Protein AF-A0A2X0PA57-F1 (afdb_monomer)

Foldseek 3Di:
DDPVVVVVVVLLVVLLVVVVVPDPNVPDDPLSSLLSQLLVLQVVLLVLLPPQPDQDDLVSLLSSQLRSCLSNLVSCLVCLVVCCQQVPPPHPVVSVVSSLVSNLVSVVVSCCSNPVCVQVVCVVVDPDHPSVVSSVVSNVLVVLSSVVSVCCVPDPSSRSSSVRSCVVSDDPCVVVVNDD

Organism: Lactobacillus helveticus (NCBI:txid1587)

pLDDT: mean 89.94, std 5.74, range [60.53, 97.31]

Nearest PDB structures (foldseek):
  7ew4-assembly1_R  TM=2.331E-01  e=1.701E+00  Homo sapiens
  8irj-assembly1_A  TM=2.252E-01  e=1.551E+00  Homo sapiens
  8qqz-assembly1_A  TM=2.592E-01  e=4.920E+00  Erythrobacter
  7eo4-assembly1_A  TM=2.400E-01  e=5.651E+00  Homo sapiens
  7ew3-assembly1_R  TM=2.274E-01  e=8.967E+00  Homo sapiens

Solvent-accessible surface area (backbone atoms only — not comparable to full-atom values): 10078 Å² total; per-residue (Å²): 132,58,71,68,58,54,50,49,52,53,50,52,53,54,25,48,56,56,46,50,76,78,44,60,73,94,73,67,47,74,67,54,36,52,51,43,49,48,48,51,19,52,60,60,18,51,63,52,53,62,89,54,87,61,86,73,51,73,69,53,47,49,57,32,41,42,39,51,46,52,42,39,51,52,49,48,62,77,38,40,75,60,46,55,51,40,68,36,99,89,31,42,66,70,57,47,51,49,51,38,51,50,47,39,58,50,49,53,56,47,45,43,46,64,36,76,59,49,58,61,51,36,52,71,78,36,100,54,57,46,71,57,55,48,48,56,49,37,49,51,52,52,51,51,52,63,56,52,58,74,43,54,91,81,41,52,78,65,55,52,28,48,52,49,20,44,62,76,73,42,54,76,49,43,73,71,67,75,43,135

Sequence (180 aa):
MDIRTQTTKSNLKKALLQCMKKQAFSEIKVKDIILAEFNKALLADRSAVNGIDHVLSQDELITVAENISRNSISFFLKNKTKLEILTSDNGDIRFFNKMVEYANKEFAVRMEKMNPNYKAILAQEQSLLPEMVLGIFDINIINVVLQLIKYNDELSPADMRRYIAGYLTRTPLQFLGLMQ

Radius of gyration: 17.53 Å; Cα contacts (8 Å, |Δi|>4): 144; chains: 1; bounding box: 52×35×45 Å

Mean predicted aligned error: 5.53 Å

Structure (mmCIF, N/CA/C/O backbone):
data_AF-A0A2X0PA57-F1
#
_entry.id   AF-A0A2X0PA57-F1
#
loop_
_atom_site.group_PDB
_atom_site.id
_atom_site.type_symbol
_atom_site.label_atom_id
_atom_site.label_alt_id
_atom_site.label_comp_id
_atom_site.label_asym_id
_atom_site.label_entity_id
_atom_site.label_seq_id
_atom_site.pdbx_PDB_ins_code
_atom_site.Cartn_x
_atom_site.Cartn_y
_atom_site.Cartn_z
_atom_site.occupancy
_atom_site.B_iso_or_equiv
_atom_site.auth_seq_id
_atom_site.auth_comp_id
_atom_site.auth_asym_id
_atom_site.auth_atom_id
_atom_site.pdbx_PDB_model_num
ATOM 1 N N . MET A 1 1 ? -28.458 15.170 9.459 1.00 60.53 1 MET A N 1
ATOM 2 C CA . MET A 1 1 ? -27.295 14.278 9.686 1.00 60.53 1 MET A CA 1
ATOM 3 C C . MET A 1 1 ? -26.286 14.529 8.580 1.00 60.53 1 MET A C 1
ATOM 5 O O . MET A 1 1 ? -26.661 14.383 7.423 1.00 60.53 1 MET A O 1
ATOM 9 N N . ASP A 1 2 ? -25.068 14.941 8.929 1.00 87.50 2 ASP A N 1
ATOM 10 C CA . ASP A 1 2 ? -24.025 15.352 7.977 1.00 87.50 2 ASP A CA 1
ATOM 11 C C . ASP A 1 2 ? -23.644 14.246 6.963 1.00 87.50 2 ASP A C 1
ATOM 13 O O . ASP A 1 2 ? -23.700 13.048 7.271 1.00 87.50 2 ASP A O 1
ATOM 17 N N . ILE A 1 3 ? -23.252 14.648 5.749 1.00 80.31 3 ILE A N 1
ATOM 18 C CA . ILE A 1 3 ? -22.869 13.760 4.639 1.00 80.31 3 ILE A CA 1
ATOM 19 C C . ILE A 1 3 ? -21.670 12.889 5.035 1.00 80.31 3 ILE A C 1
ATOM 21 O O . ILE A 1 3 ? -21.636 11.699 4.693 1.00 80.31 3 ILE A O 1
ATOM 25 N N . ARG A 1 4 ? -20.709 13.418 5.812 1.00 74.44 4 ARG A N 1
ATOM 26 C CA . ARG A 1 4 ? -19.572 12.614 6.299 1.00 74.44 4 ARG A CA 1
ATOM 27 C C . ARG A 1 4 ? -20.039 11.516 7.248 1.00 74.44 4 ARG A C 1
ATOM 29 O O . ARG A 1 4 ? -19.578 10.377 7.135 1.00 74.44 4 ARG A O 1
ATOM 36 N N . THR A 1 5 ? -20.999 11.812 8.122 1.00 79.44 5 THR A N 1
ATOM 37 C CA . THR A 1 5 ? -21.597 10.827 9.037 1.00 79.44 5 THR A CA 1
ATOM 38 C C . THR A 1 5 ? -22.336 9.729 8.273 1.00 79.44 5 THR A C 1
ATOM 40 O O . THR A 1 5 ? -22.145 8.543 8.552 1.00 79.44 5 THR A O 1
ATOM 43 N N . GLN A 1 6 ? -23.126 10.092 7.258 1.00 78.62 6 GLN A N 1
ATOM 44 C CA . GLN A 1 6 ? -23.827 9.128 6.399 1.00 78.62 6 GLN A CA 1
ATOM 45 C C . GLN A 1 6 ? -22.852 8.213 5.646 1.00 78.62 6 GLN A C 1
ATOM 47 O O . GLN A 1 6 ? -23.002 6.987 5.652 1.00 78.62 6 GLN A O 1
ATOM 52 N N . THR A 1 7 ? -21.811 8.801 5.058 1.00 79.50 7 THR A N 1
ATOM 53 C CA . THR A 1 7 ? -20.784 8.079 4.296 1.00 79.50 7 THR A CA 1
ATOM 54 C C . THR A 1 7 ? -20.003 7.122 5.193 1.00 79.50 7 THR A C 1
ATOM 56 O O . THR A 1 7 ? -19.804 5.957 4.843 1.00 79.50 7 THR A O 1
ATOM 59 N N . THR A 1 8 ? -19.623 7.571 6.390 1.00 80.19 8 THR A N 1
ATOM 60 C CA . THR A 1 8 ? -18.911 6.745 7.374 1.00 80.19 8 THR A CA 1
ATOM 61 C C . THR A 1 8 ? -19.762 5.560 7.819 1.00 80.19 8 THR A C 1
ATOM 63 O O . THR A 1 8 ? -19.290 4.424 7.783 1.00 80.19 8 THR A O 1
ATOM 66 N N . LYS A 1 9 ? -21.042 5.787 8.147 1.00 84.25 9 LYS A N 1
ATOM 67 C CA . LYS A 1 9 ? -21.977 4.719 8.536 1.00 84.25 9 LYS A CA 1
ATOM 68 C C . LYS A 1 9 ? -22.154 3.681 7.424 1.00 84.25 9 LYS A C 1
ATOM 70 O O . LYS A 1 9 ? -22.125 2.481 7.691 1.00 84.25 9 LYS A O 1
ATOM 75 N N . SER A 1 10 ? -22.298 4.132 6.178 1.00 86.38 10 SER A N 1
ATOM 76 C CA . SER A 1 10 ? -22.420 3.250 5.009 1.00 86.38 10 SER A CA 1
ATOM 77 C C . SER A 1 10 ? -21.164 2.398 4.798 1.00 86.38 10 SER A C 1
ATOM 79 O O . SER A 1 10 ? -21.259 1.186 4.595 1.00 86.38 10 SER A O 1
ATOM 81 N N . ASN A 1 11 ? -19.979 3.003 4.910 1.00 82.50 11 ASN A N 1
ATOM 82 C CA . ASN A 1 11 ? -18.707 2.299 4.753 1.00 82.50 11 ASN A CA 1
ATOM 83 C C . ASN A 1 11 ? -18.472 1.261 5.856 1.00 82.50 11 ASN A C 1
ATOM 85 O O . ASN A 1 11 ? -18.137 0.121 5.534 1.00 82.50 11 ASN A O 1
ATOM 89 N N . LEU A 1 12 ? -18.745 1.608 7.117 1.00 83.94 12 LEU A N 1
ATOM 90 C CA . LEU A 1 12 ? -18.653 0.672 8.241 1.00 83.94 12 LEU A CA 1
ATOM 91 C C . LEU A 1 12 ? -19.602 -0.517 8.066 1.00 83.94 12 LEU A C 1
ATOM 93 O O . LEU A 1 12 ? -19.190 -1.660 8.247 1.00 83.94 12 LEU A O 1
ATOM 97 N N . LYS A 1 13 ? -20.850 -0.271 7.641 1.00 87.88 13 LYS A N 1
ATOM 98 C CA . LYS A 1 13 ? -21.813 -1.345 7.354 1.00 87.88 13 LYS A CA 1
ATOM 99 C C . LYS A 1 13 ? -21.288 -2.291 6.270 1.00 87.88 13 LYS A C 1
ATOM 101 O O . LYS A 1 13 ? -21.366 -3.504 6.432 1.00 87.88 13 LYS A O 1
ATOM 106 N N . LYS A 1 14 ? -20.737 -1.754 5.175 1.00 88.25 14 LYS A N 1
ATOM 107 C CA . LYS A 1 14 ? -20.161 -2.566 4.088 1.00 88.25 14 LYS A CA 1
ATOM 108 C C . LYS A 1 14 ? -18.966 -3.397 4.562 1.00 88.25 14 LYS A C 1
ATOM 110 O O . LYS A 1 14 ? -18.889 -4.573 4.218 1.00 88.25 14 LYS A O 1
ATOM 115 N N . ALA A 1 15 ? -18.069 -2.810 5.353 1.00 85.00 15 ALA A N 1
ATOM 116 C CA . ALA A 1 15 ? -16.903 -3.509 5.884 1.00 85.00 15 ALA A CA 1
ATOM 117 C C . ALA A 1 15 ? -17.308 -4.636 6.8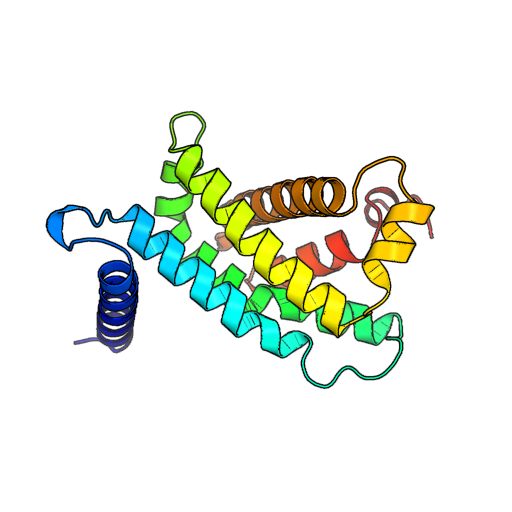50 1.00 85.00 15 ALA A C 1
ATOM 119 O O . ALA A 1 15 ? -16.843 -5.763 6.703 1.00 85.00 15 ALA A O 1
ATOM 120 N N . LEU A 1 16 ? -18.257 -4.375 7.754 1.00 86.44 16 LEU A N 1
ATOM 121 C CA . LEU A 1 16 ? -18.808 -5.390 8.654 1.00 86.44 16 LEU A CA 1
ATOM 122 C C . LEU A 1 16 ? -19.421 -6.569 7.883 1.00 86.44 16 LEU A C 1
ATOM 124 O O . LEU A 1 16 ? -19.112 -7.721 8.175 1.00 86.44 16 LEU A O 1
ATOM 128 N N . LEU A 1 17 ? -20.235 -6.289 6.859 1.00 88.38 17 LEU A N 1
ATOM 129 C CA . LEU A 1 17 ? -20.814 -7.329 6.002 1.00 88.38 17 LEU A CA 1
ATOM 130 C C . LEU A 1 17 ? -19.739 -8.167 5.296 1.00 88.38 17 LEU A C 1
ATOM 132 O O . LEU A 1 17 ? -19.934 -9.360 5.091 1.00 88.38 17 LEU A O 1
ATOM 136 N N . GLN A 1 18 ? -18.601 -7.573 4.927 1.00 88.69 18 GLN A N 1
ATOM 137 C CA . GLN A 1 18 ? -17.482 -8.308 4.338 1.00 88.69 18 GLN A CA 1
ATOM 138 C C . GLN A 1 18 ? -16.785 -9.215 5.360 1.00 88.69 18 GLN A C 1
ATOM 140 O O . GLN A 1 18 ? -16.423 -10.338 5.013 1.00 88.69 18 GLN A O 1
ATOM 145 N N . CYS A 1 19 ? -16.635 -8.770 6.610 1.00 88.31 19 CYS A N 1
ATOM 146 C CA . CYS A 1 19 ? -16.105 -9.594 7.698 1.00 88.31 19 CYS A CA 1
ATOM 147 C C . CYS A 1 19 ? -17.018 -10.794 7.998 1.00 88.31 19 CYS A C 1
ATOM 149 O O . CYS A 1 19 ? -16.526 -11.912 8.124 1.00 88.31 19 CYS A O 1
ATOM 151 N N . MET A 1 20 ? -18.341 -10.590 8.009 1.00 90.50 20 MET A N 1
ATOM 152 C CA . MET A 1 20 ? -19.332 -11.654 8.248 1.00 90.50 20 MET A CA 1
ATOM 153 C C . MET A 1 20 ? -19.321 -12.764 7.185 1.00 90.50 20 MET A C 1
ATOM 155 O O . MET A 1 20 ? -19.816 -13.855 7.440 1.00 90.50 20 MET A O 1
ATOM 159 N N . LYS A 1 21 ? -18.742 -12.522 6.000 1.00 89.50 21 LYS A N 1
ATOM 160 C CA . LYS A 1 21 ? -18.534 -13.572 4.985 1.00 89.50 21 LYS A CA 1
ATOM 161 C C . LYS A 1 21 ? -17.394 -14.534 5.332 1.00 89.50 21 LYS A C 1
ATOM 163 O O . LYS A 1 21 ? -17.284 -15.572 4.692 1.00 89.50 21 LYS A O 1
ATOM 168 N N . LYS A 1 22 ? -16.511 -14.161 6.264 1.00 86.50 22 LYS A N 1
ATOM 169 C CA . LYS A 1 22 ? -15.296 -14.917 6.609 1.00 86.50 22 LYS A CA 1
ATOM 170 C C . LYS A 1 22 ? -15.332 -15.523 8.012 1.00 86.50 22 LYS A C 1
ATOM 172 O O . LYS A 1 22 ? -14.614 -16.484 8.247 1.00 86.50 22 LYS A O 1
ATOM 177 N N . GLN A 1 23 ? -16.112 -14.953 8.930 1.00 86.56 23 GLN A N 1
ATOM 178 C CA . GLN A 1 23 ? -16.198 -15.403 10.323 1.00 86.56 23 GLN A CA 1
ATOM 179 C C . GLN A 1 23 ? -17.536 -15.007 10.960 1.00 86.56 23 GLN A C 1
ATOM 181 O O . GLN A 1 23 ? -18.236 -14.123 10.453 1.00 86.56 23 GLN A O 1
ATOM 186 N N . ALA A 1 24 ? -17.886 -15.649 12.078 1.00 83.94 24 ALA A N 1
ATOM 187 C CA . ALA A 1 24 ? -19.118 -15.372 12.811 1.00 83.94 24 ALA A CA 1
ATOM 188 C C . ALA A 1 24 ? -19.137 -13.938 13.364 1.00 83.94 24 ALA A C 1
ATOM 190 O O . ALA A 1 24 ? -18.107 -13.401 13.766 1.00 83.94 24 ALA A O 1
ATOM 191 N N . PHE A 1 25 ? -20.322 -13.318 13.434 1.00 83.81 25 PHE A N 1
ATOM 192 C CA . PHE A 1 25 ? -20.463 -11.935 13.914 1.00 83.81 25 PHE A CA 1
ATOM 193 C C . PHE A 1 25 ? -19.887 -11.729 15.323 1.00 83.81 25 PHE A C 1
ATOM 195 O O . PHE A 1 25 ? -19.235 -10.719 15.573 1.00 83.81 25 PHE A O 1
ATOM 202 N N . SER A 1 26 ? -20.067 -12.710 16.211 1.00 86.38 26 SER A N 1
ATOM 203 C CA . SER A 1 26 ? -19.545 -12.713 17.584 1.00 86.38 26 SER A CA 1
ATOM 204 C C . SER A 1 26 ? -18.017 -12.662 17.677 1.00 86.38 26 SER A C 1
ATOM 206 O O . SER A 1 26 ? -17.482 -12.300 18.719 1.00 86.38 26 SER A O 1
ATOM 208 N N . GLU A 1 27 ? -17.309 -13.014 16.605 1.00 86.06 27 GLU A N 1
ATOM 209 C CA . GLU A 1 27 ? -15.846 -13.072 16.565 1.00 86.06 27 GLU A CA 1
ATOM 210 C C . GLU A 1 27 ? -15.225 -11.849 15.876 1.00 86.06 27 GLU A C 1
ATOM 212 O O . GLU A 1 27 ? -14.008 -11.657 15.934 1.00 86.06 27 GLU A O 1
ATOM 217 N N . ILE A 1 28 ? -16.042 -10.994 15.245 1.00 86.94 28 ILE A N 1
ATOM 218 C CA . ILE A 1 28 ? -15.567 -9.816 14.515 1.00 86.94 28 ILE A CA 1
ATOM 219 C C . ILE A 1 28 ? -15.077 -8.752 15.491 1.00 86.94 28 ILE A C 1
ATOM 221 O O . ILE A 1 28 ? -15.833 -8.211 16.299 1.00 86.94 28 ILE A O 1
ATOM 225 N N . LYS A 1 29 ? -13.806 -8.378 15.348 1.00 89.31 29 LYS A N 1
ATOM 226 C CA . LYS A 1 29 ? -13.183 -7.288 16.100 1.00 89.31 29 LYS A CA 1
ATOM 227 C C . LYS A 1 29 ? -13.045 -6.046 15.224 1.00 89.31 29 LYS A C 1
ATOM 229 O O . LYS A 1 29 ? -12.993 -6.118 13.998 1.00 89.31 29 LYS A O 1
ATOM 234 N N . VAL A 1 30 ? -12.901 -4.881 15.857 1.00 87.50 30 VAL A N 1
ATOM 235 C CA . VAL A 1 30 ? -12.689 -3.598 15.155 1.00 87.50 30 VAL A CA 1
ATOM 236 C C . VAL A 1 30 ? -11.500 -3.668 14.189 1.00 87.50 30 VAL A C 1
ATOM 238 O O . VAL A 1 30 ? -11.576 -3.149 13.078 1.00 87.50 30 VAL A O 1
ATOM 241 N N . LYS A 1 31 ? -10.428 -4.370 14.568 1.00 91.50 31 LYS A N 1
ATOM 242 C CA . LYS A 1 31 ? -9.253 -4.583 13.714 1.00 91.50 31 LYS A CA 1
ATOM 243 C C . LYS A 1 31 ? -9.570 -5.329 12.411 1.00 91.50 31 LYS A C 1
ATOM 245 O O . LYS A 1 31 ? -8.977 -5.022 11.384 1.00 91.50 31 LYS A O 1
ATOM 250 N N . ASP A 1 32 ? -10.544 -6.239 12.418 1.00 92.31 32 ASP A N 1
ATOM 251 C CA . ASP A 1 32 ? -10.951 -6.972 11.213 1.00 92.31 32 ASP A CA 1
ATOM 252 C C . ASP A 1 32 ? -11.690 -6.051 10.236 1.00 92.31 32 ASP A C 1
ATOM 254 O O . ASP A 1 32 ? -11.502 -6.148 9.024 1.00 92.31 32 ASP A O 1
ATOM 258 N N . ILE A 1 33 ? -12.474 -5.107 10.766 1.00 91.56 33 ILE A N 1
ATOM 259 C CA . ILE A 1 33 ? -13.139 -4.064 9.975 1.00 91.56 33 ILE A CA 1
ATOM 260 C C . ILE A 1 33 ? -12.099 -3.132 9.342 1.00 91.56 33 ILE A C 1
ATOM 262 O O . ILE A 1 33 ? -12.199 -2.823 8.156 1.00 91.56 33 ILE A O 1
ATOM 266 N N . ILE A 1 34 ? -11.077 -2.724 10.102 1.00 94.75 34 ILE A N 1
ATOM 267 C CA . ILE A 1 34 ? -9.976 -1.891 9.593 1.00 94.75 34 ILE A CA 1
ATOM 268 C C . ILE A 1 34 ? -9.217 -2.627 8.478 1.00 94.75 34 ILE A C 1
ATOM 270 O O . ILE A 1 34 ? -8.989 -2.050 7.418 1.00 94.75 34 ILE A O 1
ATOM 274 N N . LEU A 1 35 ? -8.900 -3.913 8.664 1.00 96.56 35 LEU A N 1
ATOM 275 C CA . LEU A 1 35 ? -8.269 -4.747 7.633 1.00 96.56 35 LEU A CA 1
ATOM 276 C C . LEU A 1 35 ? -9.136 -4.875 6.370 1.00 96.56 35 LEU A C 1
ATOM 278 O O . LEU A 1 35 ? -8.610 -4.868 5.258 1.00 96.56 35 LEU A O 1
ATOM 282 N N . ALA A 1 36 ? -10.459 -4.986 6.513 1.00 95.19 36 ALA A N 1
ATOM 283 C CA . ALA A 1 36 ? -11.371 -5.035 5.372 1.00 95.19 36 ALA A CA 1
ATOM 284 C C . ALA A 1 36 ? -11.415 -3.700 4.609 1.00 95.19 36 ALA A C 1
ATOM 286 O O . ALA A 1 36 ? -11.387 -3.699 3.376 1.00 95.19 36 ALA A O 1
ATOM 287 N N . GLU A 1 37 ? -11.440 -2.568 5.321 1.00 95.50 37 GLU A N 1
ATOM 288 C CA . GLU A 1 37 ? -11.329 -1.240 4.706 1.00 95.50 37 GLU A CA 1
ATOM 289 C C . GLU A 1 37 ? -9.988 -1.065 3.978 1.00 95.50 37 GLU A C 1
ATOM 291 O O . GLU A 1 37 ? -9.983 -0.566 2.851 1.00 95.50 37 GLU A O 1
ATOM 296 N N . PHE A 1 38 ? -8.882 -1.530 4.568 1.00 97.25 38 PHE A N 1
ATOM 297 C CA . PHE A 1 38 ? -7.559 -1.481 3.944 1.00 97.25 38 PHE A CA 1
ATOM 298 C C . PHE A 1 38 ? -7.511 -2.294 2.649 1.00 97.25 38 PHE A C 1
ATOM 300 O O . PHE A 1 38 ? -7.160 -1.770 1.595 1.00 97.25 38 PHE A O 1
ATOM 307 N N . ASN A 1 39 ? -7.956 -3.552 2.698 1.00 97.19 39 ASN A N 1
ATOM 308 C CA . ASN A 1 39 ? -8.006 -4.415 1.519 1.00 97.19 39 ASN A CA 1
ATOM 309 C C . ASN A 1 39 ? -8.873 -3.810 0.405 1.00 97.19 39 ASN A C 1
ATOM 311 O O . ASN A 1 39 ? -8.552 -3.910 -0.773 1.00 97.19 39 ASN A O 1
ATOM 315 N N . LYS A 1 40 ? -9.977 -3.146 0.761 1.00 96.44 40 LYS A N 1
ATOM 316 C CA . LYS A 1 40 ? -10.811 -2.440 -0.216 1.00 96.44 40 LYS A CA 1
ATOM 317 C C . LYS A 1 40 ? -10.074 -1.260 -0.858 1.00 96.44 40 LYS A C 1
ATOM 319 O O . LYS A 1 40 ? -10.232 -1.047 -2.057 1.00 96.44 40 LYS A O 1
ATOM 324 N N . ALA A 1 41 ? -9.304 -0.498 -0.083 1.00 97.31 41 ALA A N 1
ATOM 325 C CA . ALA A 1 41 ? -8.501 0.607 -0.599 1.00 97.31 41 ALA A CA 1
ATOM 326 C C . ALA A 1 41 ? -7.413 0.109 -1.565 1.00 97.31 41 ALA A C 1
ATOM 328 O O . ALA A 1 41 ? -7.296 0.635 -2.670 1.00 97.31 41 ALA A O 1
ATOM 329 N N . LEU A 1 42 ? -6.724 -0.976 -1.204 1.00 96.94 42 LEU A N 1
ATOM 330 C CA . LEU A 1 42 ? -5.767 -1.667 -2.069 1.00 96.94 42 LEU A CA 1
ATOM 331 C C . LEU A 1 42 ? -6.412 -2.128 -3.388 1.00 96.94 42 LEU A C 1
ATOM 333 O O . LEU A 1 42 ? -5.894 -1.852 -4.466 1.00 96.94 42 LEU A O 1
ATOM 337 N N . LEU A 1 43 ? -7.582 -2.763 -3.345 1.00 96.19 43 LEU A N 1
ATOM 338 C CA . LEU A 1 43 ? -8.276 -3.180 -4.570 1.00 96.19 43 LEU A CA 1
ATOM 339 C C . LEU A 1 43 ? -8.687 -1.993 -5.454 1.00 96.19 43 LEU A C 1
ATOM 341 O O . LEU A 1 43 ? -8.641 -2.098 -6.677 1.00 96.19 43 LEU A O 1
ATOM 345 N N . ALA A 1 44 ? -9.086 -0.869 -4.853 1.00 96.06 44 ALA A N 1
ATOM 346 C CA . ALA A 1 44 ? -9.433 0.341 -5.597 1.00 96.06 44 ALA A CA 1
ATOM 347 C C . ALA A 1 44 ? -8.208 0.960 -6.288 1.00 96.06 44 ALA A C 1
ATOM 349 O O . ALA A 1 44 ? -8.309 1.410 -7.424 1.00 96.06 44 ALA A O 1
ATOM 350 N N . ASP A 1 45 ? -7.046 0.925 -5.638 1.00 95.94 45 ASP A N 1
ATOM 351 C CA . ASP A 1 45 ? -5.784 1.426 -6.191 1.00 95.94 45 ASP A CA 1
ATOM 352 C C . ASP A 1 45 ? -5.259 0.614 -7.381 1.00 95.94 45 ASP A C 1
ATOM 354 O O . ASP A 1 45 ? -4.458 1.121 -8.166 1.00 95.94 45 ASP A O 1
ATOM 358 N N . ARG A 1 46 ? -5.752 -0.614 -7.583 1.00 95.31 46 ARG A N 1
ATOM 359 C CA . ARG A 1 46 ? -5.418 -1.427 -8.761 1.00 95.31 46 ARG A CA 1
ATOM 360 C C . ARG A 1 46 ? -5.733 -0.719 -10.078 1.00 95.31 46 ARG A C 1
ATOM 362 O O . ARG A 1 46 ? -5.089 -0.998 -11.084 1.00 95.31 46 ARG A O 1
ATOM 369 N N . SER A 1 47 ? -6.704 0.198 -10.097 1.00 94.00 47 SER A N 1
ATOM 370 C CA . SER A 1 47 ? -7.061 0.915 -11.323 1.00 94.00 47 SER A CA 1
ATOM 371 C C . SER A 1 47 ? -5.905 1.722 -11.914 1.00 94.00 47 SER A C 1
ATOM 373 O O . SER A 1 47 ? -5.935 1.993 -13.107 1.00 94.00 47 SER A O 1
ATOM 375 N N . ALA A 1 48 ? -4.895 2.078 -11.111 1.00 92.19 48 ALA A N 1
ATOM 376 C CA . ALA A 1 48 ? -3.712 2.805 -11.567 1.00 92.19 48 ALA A CA 1
ATOM 377 C C . ALA A 1 48 ? -2.853 2.019 -12.573 1.00 92.19 48 ALA A C 1
ATOM 379 O O . ALA A 1 48 ? -2.069 2.628 -13.288 1.00 92.19 48 ALA A O 1
ATOM 380 N N . VAL A 1 49 ? -3.006 0.690 -12.639 1.00 92.69 49 VAL A N 1
ATOM 381 C CA . VAL A 1 49 ? -2.265 -0.182 -13.569 1.00 92.69 49 VAL A CA 1
ATOM 382 C C . VAL A 1 49 ? -3.170 -0.858 -14.605 1.00 92.69 49 VAL A C 1
ATOM 384 O O . VAL A 1 49 ? -2.794 -1.844 -15.237 1.00 92.69 49 VAL A O 1
ATOM 387 N N . ASN A 1 50 ? -4.410 -0.388 -14.755 1.00 90.00 50 ASN A N 1
ATOM 388 C CA . ASN A 1 50 ? -5.317 -0.922 -15.767 1.00 90.00 50 ASN A CA 1
ATOM 389 C C . ASN A 1 50 ? -4.976 -0.356 -17.150 1.00 90.00 50 ASN A C 1
ATOM 391 O O . ASN A 1 50 ? -4.793 0.847 -17.291 1.00 90.00 50 ASN A O 1
ATOM 395 N N . GLY A 1 51 ? -4.981 -1.219 -18.170 1.00 84.44 51 GLY A N 1
ATOM 396 C CA . GLY A 1 51 ? -4.748 -0.814 -19.560 1.00 84.44 51 GLY A CA 1
ATOM 397 C C . GLY A 1 51 ? -3.276 -0.663 -19.945 1.00 84.44 51 GLY A C 1
ATOM 398 O O . GLY A 1 51 ? -3.004 -0.190 -21.038 1.00 84.44 51 GLY A O 1
ATOM 399 N N . ILE A 1 52 ? -2.344 -1.068 -19.077 1.00 88.69 52 ILE A N 1
ATOM 400 C CA . ILE A 1 52 ? -0.921 -1.153 -19.415 1.00 88.69 52 ILE A CA 1
ATOM 401 C C . ILE A 1 52 ? -0.699 -2.439 -20.216 1.00 88.69 52 ILE A C 1
ATOM 403 O O . ILE A 1 52 ? -0.948 -3.534 -19.713 1.00 88.69 52 ILE A O 1
ATOM 407 N N . ASP A 1 53 ? -0.266 -2.290 -21.463 1.00 86.50 53 ASP A N 1
ATOM 408 C CA . ASP A 1 53 ? -0.003 -3.365 -22.428 1.00 86.50 53 ASP A CA 1
ATOM 409 C C . ASP A 1 53 ? 1.373 -3.235 -23.112 1.00 86.50 53 ASP A C 1
ATOM 411 O O . ASP A 1 53 ? 1.697 -3.984 -24.033 1.00 86.50 53 ASP A O 1
ATOM 415 N N . HIS A 1 54 ? 2.196 -2.301 -22.636 1.00 88.31 54 HIS A N 1
ATOM 416 C CA . HIS A 1 54 ? 3.515 -1.970 -23.163 1.00 88.31 54 HIS A CA 1
ATOM 417 C C . HIS A 1 54 ? 4.513 -1.729 -22.023 1.00 88.31 54 HIS A C 1
ATOM 419 O O . HIS A 1 54 ? 4.146 -1.618 -20.852 1.00 88.31 54 HIS A O 1
ATOM 425 N N . VAL A 1 55 ? 5.798 -1.648 -22.374 1.00 85.62 55 VAL A N 1
ATOM 426 C CA . VAL A 1 55 ? 6.855 -1.265 -21.431 1.00 85.62 55 VAL A CA 1
ATOM 427 C C . VAL A 1 55 ? 6.733 0.225 -21.140 1.00 85.62 55 VAL A C 1
ATOM 429 O O . VAL A 1 55 ? 6.860 1.039 -22.050 1.00 85.62 55 VAL A O 1
ATOM 432 N N . LEU A 1 56 ? 6.505 0.564 -19.873 1.00 87.12 56 LEU A N 1
ATOM 433 C CA . LEU A 1 56 ? 6.350 1.944 -19.427 1.00 87.12 56 LEU A CA 1
ATOM 434 C C . LEU A 1 56 ? 7.658 2.729 -19.584 1.00 87.12 56 LEU A C 1
ATOM 436 O O . LEU A 1 56 ? 8.726 2.273 -19.168 1.00 87.12 56 LEU A O 1
ATOM 440 N N . SER A 1 57 ? 7.560 3.942 -20.119 1.00 87.94 57 SER A N 1
ATOM 441 C CA . SER A 1 57 ? 8.619 4.946 -20.023 1.00 87.94 57 SER A CA 1
ATOM 442 C C . SER A 1 57 ? 8.808 5.428 -18.577 1.00 87.94 57 SER A C 1
ATOM 444 O O . SER A 1 57 ? 7.969 5.200 -17.703 1.00 87.94 57 SER A O 1
ATOM 446 N N . GLN A 1 58 ? 9.908 6.138 -18.311 1.00 82.94 58 GLN A N 1
ATOM 447 C CA . GLN A 1 58 ? 10.189 6.676 -16.976 1.00 82.94 58 GLN A CA 1
ATOM 448 C C . GLN A 1 58 ? 9.087 7.632 -16.480 1.00 82.94 58 GLN A C 1
ATOM 450 O O . GLN A 1 58 ? 8.695 7.569 -15.314 1.00 82.94 58 GLN A O 1
ATOM 455 N N . ASP A 1 59 ? 8.551 8.481 -17.359 1.00 86.25 59 ASP A N 1
ATOM 456 C CA . ASP A 1 59 ? 7.495 9.439 -17.007 1.00 86.25 59 ASP A CA 1
ATOM 457 C C . ASP A 1 59 ? 6.154 8.739 -16.729 1.00 86.25 59 ASP A C 1
ATOM 459 O O . ASP A 1 59 ? 5.415 9.113 -15.809 1.00 86.25 59 ASP A O 1
ATOM 463 N N . GLU A 1 60 ? 5.853 7.673 -17.473 1.00 89.75 60 GLU A N 1
ATOM 464 C CA . GLU A 1 60 ? 4.680 6.832 -17.226 1.00 89.75 60 GLU A CA 1
ATOM 465 C C . GLU A 1 60 ? 4.813 6.066 -15.908 1.00 89.75 60 GLU A C 1
ATOM 467 O O . GLU A 1 60 ? 3.861 6.033 -15.128 1.00 89.75 60 GLU A O 1
ATOM 472 N N . LEU A 1 61 ? 5.998 5.524 -15.600 1.00 87.62 61 LEU A N 1
ATOM 473 C CA . LEU A 1 61 ? 6.284 4.881 -14.314 1.00 87.62 61 LEU A CA 1
ATOM 474 C C . LEU A 1 61 ? 6.062 5.837 -13.141 1.00 87.62 61 LEU A C 1
ATOM 476 O O . LEU A 1 61 ? 5.413 5.457 -12.166 1.00 87.62 61 LEU A O 1
ATOM 480 N N . ILE A 1 62 ? 6.550 7.077 -13.236 1.00 85.75 62 ILE A N 1
ATOM 481 C CA . ILE A 1 62 ? 6.330 8.108 -12.210 1.00 85.75 62 ILE A CA 1
ATOM 482 C C . ILE A 1 62 ? 4.830 8.389 -12.056 1.00 85.75 62 ILE A C 1
ATOM 484 O O . ILE A 1 62 ? 4.307 8.372 -10.940 1.00 85.75 62 ILE A O 1
ATOM 488 N N . THR A 1 63 ? 4.115 8.576 -13.168 1.00 88.00 63 THR A N 1
ATOM 489 C CA . THR A 1 63 ? 2.668 8.847 -13.161 1.00 88.00 63 THR A CA 1
ATOM 490 C C . THR A 1 63 ? 1.874 7.704 -12.529 1.00 88.00 63 THR A C 1
ATOM 492 O O . THR A 1 63 ? 0.964 7.937 -11.723 1.00 88.00 63 THR A O 1
ATOM 495 N N . VAL A 1 64 ? 2.217 6.458 -12.860 1.00 91.69 64 VAL A N 1
ATOM 496 C CA . VAL A 1 64 ? 1.631 5.266 -12.244 1.00 91.69 64 VAL A CA 1
ATOM 497 C C . VAL A 1 64 ? 1.934 5.275 -10.746 1.00 91.69 64 VAL A C 1
ATOM 499 O O . VAL A 1 64 ? 1.000 5.220 -9.942 1.00 91.69 64 VAL A O 1
ATOM 502 N N . ALA A 1 65 ? 3.202 5.435 -10.359 1.00 89.06 65 ALA A N 1
ATOM 503 C CA . ALA A 1 65 ? 3.667 5.415 -8.973 1.00 89.06 65 ALA A CA 1
ATOM 504 C C . ALA A 1 65 ? 2.968 6.459 -8.078 1.00 89.06 65 ALA A C 1
ATOM 506 O O . ALA A 1 65 ? 2.596 6.150 -6.945 1.00 89.06 65 ALA A O 1
ATOM 507 N N . GLU A 1 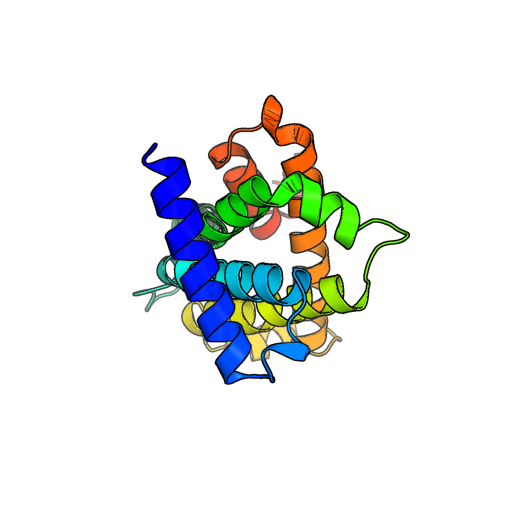66 ? 2.688 7.665 -8.579 1.00 89.69 66 GLU A N 1
ATOM 508 C CA . GLU A 1 66 ? 1.935 8.692 -7.836 1.00 89.69 66 GLU A CA 1
ATOM 509 C C . GLU A 1 66 ? 0.463 8.316 -7.586 1.00 89.69 66 GLU A C 1
ATOM 511 O O . GLU A 1 66 ? -0.200 8.842 -6.678 1.00 89.69 66 GLU A O 1
ATOM 516 N N . ASN A 1 67 ? -0.085 7.399 -8.382 1.00 90.31 67 ASN A N 1
ATOM 517 C CA . ASN A 1 67 ? -1.487 7.005 -8.324 1.00 90.31 67 ASN A CA 1
ATOM 518 C C . ASN A 1 67 ? -1.720 5.621 -7.704 1.00 90.31 67 ASN A C 1
ATOM 520 O O . ASN A 1 67 ? -2.840 5.376 -7.250 1.00 90.31 67 ASN A O 1
ATOM 524 N N . ILE A 1 68 ? -0.695 4.768 -7.563 1.00 90.75 68 ILE A N 1
ATOM 525 C CA . ILE A 1 68 ? -0.850 3.403 -7.016 1.00 90.75 68 ILE A CA 1
ATOM 526 C C . ILE A 1 68 ? -1.244 3.334 -5.531 1.00 90.75 68 ILE A C 1
ATOM 528 O O . ILE A 1 68 ? -1.505 2.245 -5.016 1.00 90.75 68 ILE A O 1
ATOM 532 N N . SER A 1 69 ? -1.231 4.460 -4.816 1.00 93.50 69 SER A N 1
ATOM 533 C CA . SER A 1 69 ? -1.482 4.527 -3.370 1.00 93.50 69 SER A CA 1
ATOM 534 C C . SER A 1 69 ? -2.592 5.511 -2.985 1.00 93.50 69 SER A C 1
ATOM 536 O O . SER A 1 69 ? -2.764 5.823 -1.807 1.00 93.50 69 SER A O 1
ATOM 538 N N . ARG A 1 70 ? -3.372 6.022 -3.948 1.00 95.38 70 ARG A N 1
ATOM 539 C CA . ARG A 1 70 ? -4.360 7.092 -3.718 1.00 95.38 70 ARG A CA 1
ATOM 540 C C . ARG A 1 70 ? -5.391 6.751 -2.644 1.00 95.38 70 ARG A C 1
ATOM 542 O O . ARG A 1 70 ? -5.594 7.516 -1.698 1.00 95.38 70 ARG A O 1
ATOM 549 N N . ASN A 1 71 ? -6.076 5.632 -2.807 1.00 97.00 71 ASN A N 1
ATOM 550 C CA . ASN A 1 71 ? -7.119 5.171 -1.904 1.00 97.00 71 ASN A CA 1
ATOM 551 C C . ASN A 1 71 ? -6.507 4.642 -0.608 1.00 97.00 71 ASN A C 1
ATOM 553 O O . ASN A 1 71 ? -7.063 4.882 0.463 1.00 97.00 71 ASN A O 1
ATOM 557 N N . SER A 1 72 ? -5.355 3.974 -0.686 1.00 96.50 72 SER A N 1
ATOM 558 C CA . SER A 1 72 ? -4.633 3.475 0.485 1.00 96.50 72 SER A CA 1
ATOM 559 C C . SER A 1 72 ? -4.218 4.622 1.405 1.00 96.50 72 SER A C 1
ATOM 561 O O . SER A 1 72 ? -4.534 4.580 2.589 1.00 96.50 72 SER A O 1
ATOM 563 N N . ILE A 1 73 ? -3.642 5.709 0.883 1.00 96.88 73 ILE A N 1
ATOM 564 C CA . ILE A 1 73 ? -3.298 6.902 1.677 1.00 96.88 73 ILE A CA 1
ATOM 565 C C . ILE A 1 73 ? -4.539 7.533 2.309 1.00 96.88 73 ILE A C 1
ATOM 567 O O . ILE A 1 73 ? -4.523 7.875 3.492 1.00 96.88 73 ILE A O 1
ATOM 571 N N . SER A 1 74 ? -5.652 7.614 1.575 1.00 96.12 74 SER A N 1
ATOM 572 C CA . SER A 1 74 ? -6.921 8.071 2.152 1.00 96.12 74 SER A CA 1
ATOM 573 C C . SER A 1 74 ? -7.388 7.175 3.309 1.00 96.12 74 SER A C 1
ATOM 575 O O . SER A 1 74 ? -7.851 7.683 4.333 1.00 96.12 74 SER A O 1
ATOM 577 N N . PHE A 1 75 ? -7.224 5.854 3.185 1.00 97.06 75 PHE A N 1
ATOM 578 C CA . PHE A 1 75 ? -7.499 4.904 4.260 1.00 97.06 75 PHE A CA 1
ATOM 579 C C . PHE A 1 75 ? -6.595 5.133 5.482 1.00 97.06 75 PHE A C 1
ATOM 581 O O . PHE A 1 75 ? -7.118 5.172 6.601 1.00 97.06 75 PHE A O 1
ATOM 588 N N . PHE A 1 76 ? -5.283 5.303 5.280 1.00 97.31 76 PHE A N 1
ATOM 589 C CA . PHE A 1 76 ? -4.321 5.523 6.363 1.00 97.31 76 PHE A CA 1
ATOM 590 C C . PHE A 1 76 ? -4.643 6.807 7.132 1.00 97.31 76 PHE A C 1
ATOM 592 O O . PHE A 1 76 ? -4.775 6.769 8.352 1.00 97.31 76 PHE A O 1
ATOM 599 N N . LEU A 1 77 ? -4.886 7.916 6.430 1.00 96.25 77 LEU A N 1
ATOM 600 C CA . LEU A 1 77 ? -5.252 9.195 7.045 1.00 96.25 77 LEU A CA 1
ATOM 601 C C . LEU A 1 77 ? -6.567 9.108 7.829 1.00 96.25 77 LEU A C 1
ATOM 603 O O . LEU A 1 77 ? -6.641 9.539 8.977 1.00 96.25 77 LEU A O 1
ATOM 607 N N . LYS A 1 78 ? -7.601 8.488 7.245 1.00 94.56 78 LYS A N 1
ATOM 608 C CA . LYS A 1 78 ? -8.902 8.295 7.909 1.00 94.56 78 LYS A CA 1
ATOM 609 C C . LYS A 1 78 ? -8.780 7.476 9.200 1.00 94.56 78 LYS A C 1
ATOM 611 O O . LYS A 1 78 ? -9.570 7.669 10.123 1.00 94.56 78 LYS A O 1
ATOM 616 N N . ASN A 1 79 ? -7.839 6.536 9.253 1.00 95.06 79 ASN A N 1
ATOM 617 C CA . ASN A 1 79 ? -7.665 5.615 10.372 1.00 95.06 79 ASN A CA 1
ATOM 618 C C . ASN A 1 79 ? -6.416 5.906 11.223 1.00 95.06 79 ASN A C 1
ATOM 620 O O . ASN A 1 79 ? -6.092 5.068 12.064 1.00 95.06 79 ASN A O 1
ATOM 624 N N . LYS A 1 80 ? -5.769 7.076 11.067 1.00 94.50 80 LYS A N 1
ATOM 625 C CA . LYS A 1 80 ? -4.476 7.438 11.686 1.00 94.50 80 LYS A CA 1
ATOM 626 C C . LYS A 1 80 ? -4.361 6.990 13.142 1.00 94.50 80 LYS A C 1
ATOM 628 O O . LYS A 1 80 ? -3.583 6.093 13.433 1.00 94.50 80 LYS A O 1
ATOM 633 N N . THR A 1 81 ? -5.208 7.515 14.029 1.00 93.06 81 THR A N 1
ATOM 634 C CA . THR A 1 81 ? -5.153 7.217 15.472 1.00 93.06 81 THR A CA 1
ATOM 635 C C . THR A 1 81 ? -5.282 5.724 15.784 1.00 93.06 81 THR A C 1
ATOM 637 O O . THR A 1 81 ? -4.622 5.204 16.676 1.00 93.06 81 THR A O 1
ATOM 640 N N . LYS A 1 82 ? -6.134 4.999 15.047 1.00 94.12 82 LYS A N 1
ATOM 641 C CA . LYS A 1 82 ? -6.312 3.553 15.254 1.00 94.12 82 LYS A CA 1
ATOM 642 C C . LYS A 1 82 ? -5.090 2.779 14.783 1.00 94.12 82 LYS A C 1
ATOM 644 O O . LYS A 1 82 ? -4.719 1.804 15.426 1.00 94.12 82 LYS A O 1
ATOM 649 N N . LEU A 1 83 ? -4.503 3.192 13.662 1.00 95.81 83 LEU A N 1
ATOM 650 C CA . LEU A 1 83 ? -3.304 2.575 13.113 1.00 95.81 83 LEU A CA 1
ATOM 651 C C . LEU A 1 83 ? -2.111 2.825 14.033 1.00 95.81 83 LEU A C 1
ATOM 653 O O . LEU A 1 83 ? -1.468 1.857 14.399 1.00 95.81 83 LEU A O 1
ATOM 657 N N . GLU A 1 84 ? -1.908 4.052 14.519 1.00 93.31 84 GLU A N 1
ATOM 658 C CA . GLU A 1 84 ? -0.853 4.378 15.492 1.00 93.31 84 GLU A CA 1
ATOM 659 C C . GLU A 1 84 ? -0.908 3.483 16.735 1.00 93.31 84 GLU A C 1
ATOM 661 O O . GLU A 1 84 ? 0.122 2.985 17.174 1.00 93.31 84 GLU A O 1
ATOM 666 N N . ILE A 1 85 ? -2.104 3.215 17.270 1.00 93.31 85 ILE A N 1
ATOM 667 C CA . ILE A 1 85 ? -2.273 2.296 18.404 1.00 93.31 85 ILE A CA 1
ATOM 668 C C . ILE A 1 85 ? -1.967 0.852 17.984 1.00 93.31 85 ILE A C 1
ATOM 670 O O . ILE A 1 85 ? -1.178 0.166 18.633 1.00 93.31 85 ILE A O 1
ATOM 674 N N . LEU A 1 86 ? -2.595 0.375 16.903 1.00 95.12 86 LEU A N 1
ATOM 675 C CA . LEU A 1 86 ? -2.513 -1.025 16.475 1.00 95.12 86 LEU A CA 1
ATOM 676 C C . LEU A 1 86 ? -1.128 -1.429 15.963 1.00 95.12 86 LEU A C 1
ATOM 678 O O . LEU A 1 86 ? -0.803 -2.611 16.029 1.00 95.12 86 LEU A O 1
ATOM 682 N N . THR A 1 87 ? -0.341 -0.482 15.459 1.00 94.56 87 THR A N 1
ATOM 683 C CA . THR A 1 87 ? 1.011 -0.701 14.929 1.00 94.56 87 THR A CA 1
ATOM 684 C C . THR A 1 87 ? 2.100 -0.120 15.832 1.00 94.56 87 THR A C 1
ATOM 686 O O . THR A 1 87 ? 3.235 0.015 15.387 1.00 94.56 87 THR A O 1
ATOM 689 N N . SER A 1 88 ? 1.769 0.270 17.067 1.00 92.50 88 SER A N 1
ATOM 690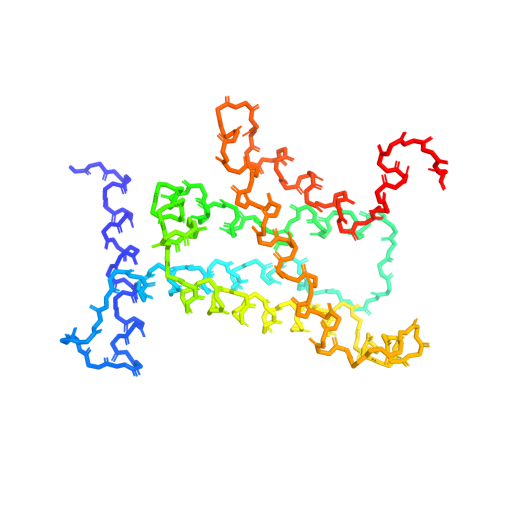 C CA . SER A 1 88 ? 2.767 0.641 18.079 1.00 92.50 88 SER A CA 1
ATOM 691 C C . SER A 1 88 ? 3.562 -0.579 18.559 1.00 92.50 88 SER A C 1
ATOM 693 O O . SER A 1 88 ? 3.178 -1.718 18.291 1.00 92.50 88 SER A O 1
ATOM 695 N N . ASP A 1 89 ? 4.621 -0.351 19.337 1.00 90.25 89 ASP A N 1
ATOM 696 C CA . ASP A 1 89 ? 5.450 -1.418 19.922 1.00 90.25 89 ASP A CA 1
ATOM 697 C C . ASP A 1 89 ? 4.637 -2.406 20.779 1.00 90.25 89 ASP A C 1
ATOM 699 O O . ASP A 1 89 ? 4.908 -3.604 20.787 1.00 90.25 89 ASP A O 1
ATOM 703 N N . ASN A 1 90 ? 3.590 -1.913 21.452 1.00 91.38 90 ASN A N 1
ATOM 704 C CA . ASN A 1 90 ? 2.644 -2.720 22.237 1.00 91.38 90 ASN A CA 1
ATOM 705 C C . ASN A 1 90 ? 1.364 -3.068 21.453 1.00 91.38 90 ASN A C 1
ATOM 707 O O . ASN A 1 90 ? 0.353 -3.473 22.034 1.00 91.38 90 ASN A O 1
ATOM 711 N N . GLY A 1 91 ? 1.380 -2.841 20.141 1.00 91.50 91 GLY A N 1
ATOM 712 C CA . GLY A 1 91 ? 0.269 -3.066 19.234 1.00 91.50 91 GLY A CA 1
ATOM 713 C C . GLY A 1 91 ? 0.036 -4.543 18.918 1.00 91.50 91 GLY A C 1
ATOM 714 O O . GLY A 1 91 ? 0.571 -5.462 19.537 1.00 91.50 91 GLY A O 1
ATOM 715 N N . ASP A 1 92 ? -0.798 -4.792 17.912 1.00 94.19 92 ASP A N 1
ATOM 716 C CA . ASP A 1 92 ? -1.112 -6.143 17.462 1.00 94.19 92 ASP A CA 1
ATOM 717 C C . ASP A 1 92 ? -0.250 -6.501 16.248 1.00 94.19 92 ASP A C 1
ATOM 719 O O . ASP A 1 92 ? -0.608 -6.235 15.099 1.00 94.19 92 ASP A O 1
ATOM 723 N N . ILE A 1 93 ? 0.874 -7.174 16.493 1.00 93.81 93 ILE A N 1
ATOM 724 C CA . ILE A 1 93 ? 1.771 -7.621 15.420 1.00 93.81 93 ILE A CA 1
ATOM 725 C C . ILE A 1 93 ? 1.057 -8.502 14.383 1.00 93.81 93 ILE A C 1
ATOM 727 O O . ILE A 1 93 ? 1.380 -8.462 13.198 1.00 93.81 93 ILE A O 1
ATOM 731 N N . ARG A 1 94 ? 0.022 -9.263 14.777 1.00 94.19 94 ARG A N 1
ATOM 732 C CA . ARG A 1 94 ? -0.751 -10.077 13.825 1.00 94.19 94 ARG A CA 1
ATOM 733 C C . ARG A 1 94 ? -1.620 -9.206 12.924 1.00 94.19 94 ARG A C 1
ATOM 735 O O . ARG A 1 94 ? -1.869 -9.588 11.784 1.00 94.19 94 ARG A O 1
ATOM 742 N N . PHE A 1 95 ? -2.097 -8.064 13.414 1.00 95.94 95 PHE A N 1
ATO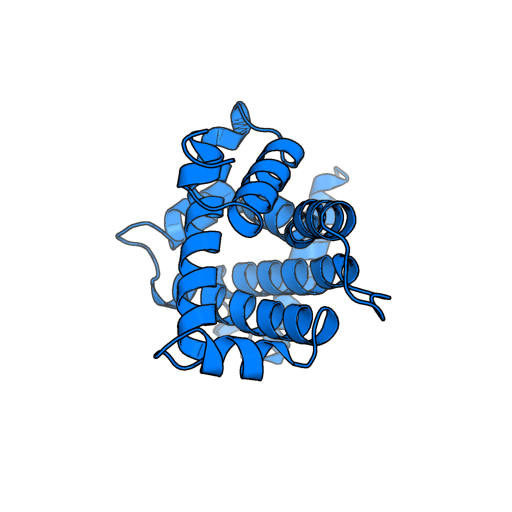M 743 C CA . PHE A 1 95 ? -2.791 -7.080 12.586 1.00 95.94 95 PHE A CA 1
ATOM 744 C C . PHE A 1 95 ? -1.836 -6.468 11.556 1.00 95.94 95 PHE A C 1
ATOM 746 O O . PHE A 1 95 ? -2.166 -6.469 10.371 1.00 95.94 95 PHE A O 1
ATOM 753 N N . PHE A 1 96 ? -0.646 -6.033 11.981 1.00 95.56 96 PHE A N 1
ATOM 754 C CA . PHE A 1 96 ? 0.367 -5.492 11.069 1.00 95.56 96 PHE A CA 1
ATOM 755 C C . PHE A 1 96 ? 0.770 -6.515 9.999 1.00 95.56 96 PHE A C 1
ATOM 757 O O . PHE A 1 96 ? 0.703 -6.223 8.807 1.00 95.56 96 PHE A O 1
ATOM 764 N N . ASN A 1 97 ? 1.059 -7.756 10.399 1.00 94.25 97 ASN A N 1
ATOM 765 C CA . ASN A 1 97 ? 1.408 -8.825 9.461 1.00 94.25 97 ASN A CA 1
ATOM 766 C C . ASN A 1 97 ? 0.286 -9.103 8.447 1.00 94.25 97 ASN A C 1
ATOM 768 O O . ASN A 1 97 ? 0.564 -9.336 7.275 1.00 94.25 97 ASN A O 1
ATOM 772 N N . LYS A 1 98 ? -0.988 -9.021 8.857 1.00 96.00 98 LYS A N 1
ATOM 773 C CA . LYS A 1 98 ? -2.122 -9.131 7.924 1.00 96.00 98 LYS A CA 1
ATOM 774 C C . LYS A 1 98 ? -2.223 -7.943 6.966 1.00 96.00 98 LYS A C 1
ATOM 776 O O . LYS A 1 98 ? -2.630 -8.138 5.824 1.00 96.00 98 LYS A O 1
ATOM 781 N N . MET A 1 99 ? -1.873 -6.728 7.396 1.00 96.50 99 MET A N 1
ATOM 782 C CA . MET A 1 99 ? -1.771 -5.591 6.474 1.00 96.50 99 MET A CA 1
ATOM 783 C C . MET A 1 99 ? -0.694 -5.854 5.420 1.00 96.50 99 MET A C 1
ATOM 785 O O . MET A 1 99 ? -0.979 -5.757 4.230 1.00 96.50 99 MET A O 1
ATOM 789 N N . VAL A 1 100 ? 0.502 -6.262 5.845 1.00 95.31 100 VAL A N 1
ATOM 790 C CA . VAL A 1 100 ? 1.604 -6.627 4.942 1.00 95.31 100 VAL A CA 1
ATOM 791 C C . VAL A 1 100 ? 1.179 -7.726 3.968 1.00 95.31 100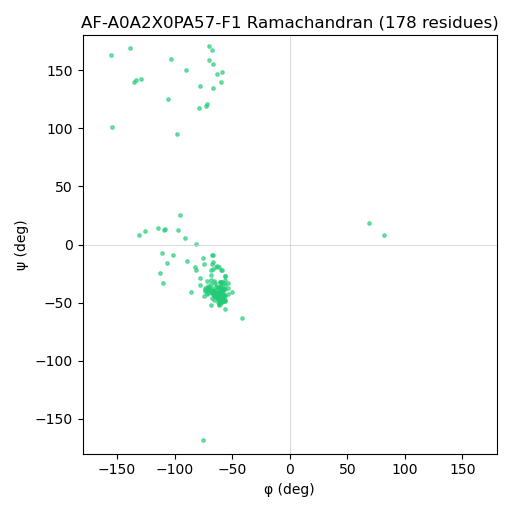 VAL A C 1
ATOM 793 O O . VAL A 1 100 ? 1.427 -7.608 2.773 1.00 95.31 100 VAL A O 1
ATOM 796 N N . GLU A 1 101 ? 0.482 -8.764 4.437 1.00 94.69 101 GLU A N 1
ATOM 797 C CA . GLU A 1 101 ? -0.028 -9.846 3.586 1.00 94.69 101 GLU A CA 1
ATOM 798 C C . GLU A 1 101 ? -1.007 -9.334 2.515 1.00 94.69 101 GLU A C 1
ATOM 800 O O . GLU A 1 101 ? -0.937 -9.740 1.354 1.00 94.69 101 GLU A O 1
ATOM 805 N N . TYR A 1 102 ? -1.930 -8.443 2.888 1.00 95.88 102 TYR A N 1
ATOM 806 C CA . TYR A 1 102 ? -2.884 -7.858 1.944 1.00 95.88 102 TYR A CA 1
ATOM 807 C C . TYR A 1 102 ? -2.197 -6.947 0.925 1.00 95.88 102 TYR A C 1
ATOM 809 O O . TYR A 1 102 ? -2.533 -7.020 -0.257 1.00 95.88 102 TYR A O 1
ATOM 817 N N . ALA A 1 103 ? -1.228 -6.138 1.362 1.00 95.19 103 ALA A N 1
ATOM 818 C CA . ALA A 1 103 ? -0.421 -5.304 0.477 1.00 95.19 103 ALA A CA 1
ATOM 819 C C . ALA A 1 103 ? 0.363 -6.162 -0.523 1.00 95.19 103 ALA A C 1
ATOM 821 O O . ALA A 1 103 ? 0.185 -5.968 -1.718 1.00 95.19 103 ALA A O 1
ATOM 822 N N . ASN A 1 104 ? 1.067 -7.198 -0.054 1.00 93.94 104 ASN A N 1
ATOM 823 C CA . ASN A 1 104 ? 1.828 -8.131 -0.895 1.00 93.94 104 ASN A CA 1
ATOM 824 C C . ASN A 1 104 ? 0.984 -8.807 -1.965 1.00 93.94 104 ASN A C 1
ATOM 826 O O . ASN A 1 104 ? 1.357 -8.844 -3.139 1.00 93.94 104 ASN A O 1
ATOM 830 N N . LYS A 1 105 ? -0.178 -9.339 -1.576 1.00 93.94 105 LYS A N 1
ATOM 831 C CA . LYS A 1 105 ? -1.094 -9.987 -2.523 1.00 93.94 105 LYS A CA 1
ATOM 832 C C . LYS A 1 105 ? -1.521 -9.031 -3.624 1.00 93.94 105 LYS A C 1
ATOM 834 O O . LYS A 1 105 ? -1.573 -9.418 -4.788 1.00 93.94 105 LYS A O 1
ATOM 839 N N . GLU A 1 106 ? -1.837 -7.795 -3.262 1.00 94.56 106 GLU A N 1
ATOM 840 C CA . GLU A 1 106 ? -2.243 -6.797 -4.236 1.00 94.56 106 GLU A CA 1
ATOM 841 C C . GLU A 1 106 ? -1.059 -6.288 -5.073 1.00 94.56 106 GLU A C 1
ATOM 843 O O . GLU A 1 106 ? -1.197 -6.137 -6.286 1.00 94.56 106 GLU A O 1
ATOM 848 N N . PHE A 1 107 ? 0.106 -6.072 -4.463 1.00 91.81 107 PHE A N 1
ATOM 849 C CA . PHE A 1 107 ? 1.320 -5.625 -5.137 1.00 91.81 107 PHE A CA 1
ATOM 850 C C . PHE A 1 107 ? 1.751 -6.623 -6.211 1.00 91.81 107 PHE A C 1
ATOM 852 O O . PHE A 1 107 ? 1.946 -6.226 -7.356 1.00 91.81 107 PHE A O 1
ATOM 859 N N . ALA A 1 108 ? 1.775 -7.922 -5.895 1.00 92.06 108 ALA A N 1
ATOM 860 C CA . ALA A 1 108 ? 2.072 -8.978 -6.861 1.00 92.06 108 ALA A CA 1
ATOM 861 C C . ALA A 1 108 ? 1.119 -8.952 -8.071 1.00 92.06 108 ALA A C 1
ATOM 863 O O . ALA A 1 108 ? 1.569 -9.036 -9.211 1.00 92.06 108 ALA A O 1
ATOM 864 N N . VAL A 1 109 ? -0.188 -8.761 -7.847 1.00 93.50 109 VAL A N 1
ATOM 865 C CA . VAL A 1 109 ? -1.173 -8.638 -8.940 1.00 93.50 109 VAL A CA 1
ATOM 866 C C . VAL A 1 109 ? -0.893 -7.417 -9.819 1.00 93.50 109 VAL A C 1
ATOM 868 O O . VAL A 1 109 ? -1.075 -7.477 -11.035 1.00 93.50 109 VAL A O 1
ATOM 871 N N . ARG A 1 110 ? -0.469 -6.297 -9.227 1.00 92.06 110 ARG A N 1
ATOM 872 C CA . ARG A 1 110 ? -0.138 -5.081 -9.980 1.00 92.06 110 ARG A CA 1
ATOM 873 C C . ARG A 1 110 ? 1.182 -5.209 -10.736 1.00 92.06 110 ARG A C 1
ATOM 875 O O . ARG A 1 110 ? 1.245 -4.746 -11.869 1.00 92.06 110 ARG A O 1
ATOM 882 N N . MET A 1 111 ? 2.197 -5.845 -10.149 1.00 90.19 111 MET A N 1
ATOM 883 C CA . MET A 1 111 ? 3.473 -6.099 -10.826 1.00 90.19 111 MET A CA 1
ATOM 884 C C . MET A 1 111 ? 3.275 -7.005 -12.033 1.00 90.19 111 MET A C 1
ATOM 886 O O . MET A 1 111 ? 3.738 -6.662 -13.109 1.00 90.19 111 MET A O 1
ATOM 890 N N . GLU A 1 112 ? 2.505 -8.085 -11.887 1.00 91.31 112 GLU A N 1
ATOM 891 C CA . GLU A 1 112 ? 2.167 -8.986 -12.995 1.00 91.31 112 GLU A CA 1
ATOM 892 C C . GLU A 1 112 ? 1.471 -8.243 -14.147 1.00 91.31 112 GLU A C 1
ATOM 894 O O . GLU A 1 112 ? 1.743 -8.499 -15.314 1.00 91.31 112 GLU A O 1
ATOM 899 N N . LYS A 1 113 ? 0.595 -7.279 -13.828 1.00 90.31 113 LYS A N 1
ATOM 900 C CA . LYS A 1 113 ? -0.068 -6.435 -14.834 1.00 90.31 113 LYS A CA 1
ATOM 901 C C . LYS A 1 113 ? 0.886 -5.483 -15.549 1.00 90.31 113 LYS A C 1
ATOM 903 O O . LYS A 1 113 ? 0.706 -5.260 -16.737 1.00 90.31 113 LYS A O 1
ATOM 908 N N . MET A 1 114 ? 1.844 -4.895 -14.835 1.00 89.38 114 MET A N 1
ATOM 909 C CA . MET A 1 114 ? 2.812 -3.970 -15.434 1.00 89.38 114 MET A CA 1
ATOM 910 C C . MET A 1 114 ? 3.921 -4.700 -16.193 1.00 89.38 114 MET A C 1
ATOM 912 O O . MET A 1 114 ? 4.410 -4.200 -17.199 1.00 89.38 114 MET A O 1
ATOM 916 N N . ASN A 1 115 ? 4.335 -5.869 -15.708 1.00 89.38 115 ASN A N 1
ATOM 917 C CA . ASN A 1 115 ? 5.348 -6.708 -16.326 1.00 89.38 115 ASN A CA 1
ATOM 918 C C . ASN A 1 115 ? 5.136 -8.183 -15.923 1.00 89.38 115 ASN A C 1
ATOM 920 O O . ASN A 1 115 ? 5.577 -8.586 -14.844 1.00 89.38 115 ASN A O 1
ATOM 924 N N . PRO A 1 116 ? 4.545 -9.020 -16.795 1.00 89.75 116 PRO A N 1
ATOM 925 C CA . PRO A 1 116 ? 4.316 -10.441 -16.507 1.00 89.75 116 PRO A CA 1
ATOM 926 C C . PRO A 1 116 ? 5.598 -11.238 -16.204 1.00 89.75 116 PRO A C 1
ATOM 928 O O . PRO A 1 116 ? 5.572 -12.268 -15.539 1.00 89.75 116 PRO A O 1
ATOM 931 N N . ASN A 1 117 ? 6.760 -10.749 -16.649 1.00 90.88 117 ASN A N 1
ATOM 932 C CA . ASN A 1 117 ? 8.045 -11.417 -16.444 1.00 90.88 117 ASN A CA 1
ATOM 933 C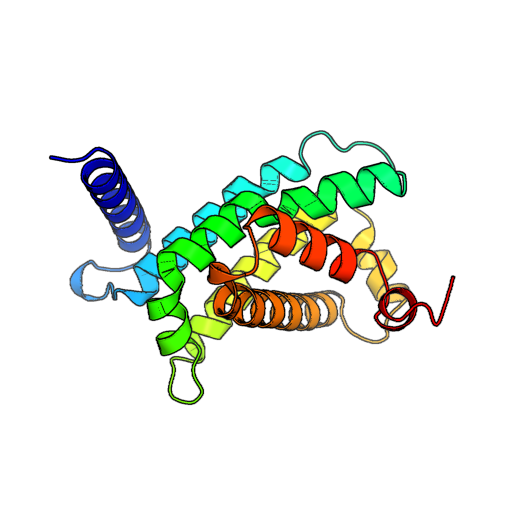 C . ASN A 1 117 ? 8.767 -10.975 -15.159 1.00 90.88 117 ASN A C 1
ATOM 935 O O . ASN A 1 117 ? 9.899 -11.405 -14.923 1.00 90.88 117 ASN A O 1
ATOM 939 N N . TYR A 1 118 ? 8.153 -10.142 -14.306 1.00 90.31 118 TYR A N 1
ATOM 940 C CA . TYR A 1 118 ? 8.837 -9.546 -13.150 1.00 90.31 118 TYR A CA 1
ATOM 941 C C . TYR A 1 118 ? 9.458 -10.588 -12.203 1.00 90.31 118 TYR A C 1
ATOM 943 O O . TYR A 1 118 ? 10.537 -10.359 -11.663 1.00 90.31 118 TYR A O 1
ATOM 951 N N . LYS A 1 119 ? 8.825 -11.756 -12.021 1.00 91.19 119 LYS A N 1
ATOM 952 C CA . LYS A 1 119 ? 9.359 -12.824 -11.155 1.00 91.19 119 LYS A CA 1
ATOM 953 C C . LYS A 1 119 ? 10.654 -13.421 -11.690 1.00 91.19 119 LYS A C 1
ATOM 955 O O . LYS A 1 119 ? 11.549 -13.710 -10.904 1.00 91.19 119 LYS A O 1
ATOM 960 N N . ALA A 1 120 ? 10.750 -13.597 -13.008 1.00 91.44 120 ALA A N 1
ATOM 961 C CA . ALA A 1 120 ? 11.962 -14.100 -13.644 1.00 91.44 120 ALA A CA 1
ATOM 962 C C . ALA A 1 120 ? 13.105 -13.089 -13.506 1.00 91.44 120 ALA A C 1
ATOM 964 O O . ALA A 1 120 ? 14.218 -13.482 -13.177 1.00 91.44 120 ALA A O 1
ATOM 965 N N . ILE A 1 121 ? 12.805 -11.795 -13.670 1.00 90.75 121 ILE A N 1
ATOM 966 C CA . ILE A 1 121 ? 13.768 -10.708 -13.449 1.00 90.75 121 ILE A CA 1
ATOM 967 C C . ILE A 1 121 ? 14.251 -10.724 -11.995 1.00 90.75 121 ILE A C 1
ATOM 969 O O . ILE A 1 121 ? 15.450 -10.784 -11.752 1.00 90.75 121 ILE A O 1
ATOM 973 N N . LEU A 1 122 ? 13.339 -10.756 -11.017 1.00 89.69 122 LEU A N 1
ATOM 974 C CA . LEU A 1 122 ? 13.714 -10.800 -9.599 1.00 89.69 122 LEU A CA 1
ATOM 975 C C . LEU A 1 122 ? 14.593 -12.010 -9.263 1.00 89.69 122 LEU A C 1
ATOM 977 O O . LEU A 1 122 ? 15.565 -11.857 -8.534 1.00 89.69 122 LEU A O 1
ATOM 981 N N . ALA A 1 123 ? 14.284 -13.188 -9.809 1.00 89.50 123 ALA A N 1
ATOM 982 C CA . ALA A 1 123 ? 15.072 -14.399 -9.584 1.00 89.50 123 ALA A CA 1
ATOM 983 C C . ALA A 1 123 ? 16.472 -14.358 -10.230 1.00 89.50 123 ALA A C 1
ATOM 985 O O . ALA A 1 123 ? 17.348 -15.115 -9.819 1.00 89.50 123 ALA A O 1
ATOM 986 N N . GLN A 1 124 ? 16.678 -13.517 -11.248 1.00 90.69 124 GLN A N 1
ATOM 987 C CA . GLN A 1 124 ? 17.987 -13.298 -11.873 1.00 90.69 124 GLN A CA 1
ATOM 988 C C . GLN A 1 124 ? 18.801 -12.233 -11.130 1.00 90.69 124 GLN A C 1
ATOM 990 O O . GLN A 1 124 ? 20.002 -12.400 -10.939 1.00 90.69 124 GLN A O 1
ATOM 995 N N . GLU A 1 125 ? 18.143 -11.156 -10.700 1.00 88.44 125 GLU A N 1
ATOM 996 C CA . GLU A 1 125 ? 18.776 -9.993 -10.067 1.00 88.44 125 GLU A CA 1
ATOM 997 C C . GLU A 1 125 ? 19.061 -10.193 -8.572 1.00 88.44 125 GLU A C 1
ATOM 999 O O . GLU A 1 125 ? 19.880 -9.482 -7.991 1.00 88.44 125 GLU A O 1
ATOM 1004 N N . GLN A 1 126 ? 18.361 -11.120 -7.912 1.00 86.19 126 GLN A N 1
ATOM 1005 C CA . GLN A 1 126 ? 18.433 -11.317 -6.465 1.00 86.19 126 GLN A CA 1
ATOM 1006 C C . GLN A 1 126 ? 18.686 -12.782 -6.114 1.00 86.19 126 GLN A C 1
ATOM 1008 O O . GLN A 1 126 ? 18.117 -13.697 -6.700 1.00 86.19 126 GLN A O 1
ATOM 1013 N N . SER A 1 127 ? 19.491 -13.010 -5.074 1.00 88.38 127 SER A N 1
ATOM 1014 C CA . SER A 1 127 ? 19.688 -14.346 -4.492 1.00 88.38 127 SER A CA 1
ATOM 1015 C C . SER A 1 127 ? 18.499 -14.817 -3.643 1.00 88.38 127 SER A C 1
ATOM 1017 O O . SER A 1 127 ? 18.434 -15.983 -3.254 1.00 88.38 127 SER A O 1
ATOM 1019 N N . LEU A 1 128 ? 17.570 -13.910 -3.330 1.00 88.75 128 LEU A N 1
ATOM 1020 C CA . LEU A 1 128 ? 16.366 -14.178 -2.551 1.00 88.75 128 LEU A CA 1
ATOM 1021 C C . LEU A 1 128 ? 15.199 -14.579 -3.456 1.00 88.75 128 LEU A C 1
ATOM 1023 O O . LEU A 1 128 ? 15.069 -14.098 -4.579 1.00 88.75 128 LEU A O 1
ATOM 1027 N N . LEU A 1 129 ? 14.295 -15.408 -2.924 1.00 88.62 129 LEU A N 1
ATOM 1028 C CA . LEU A 1 129 ? 13.049 -15.744 -3.613 1.00 88.62 129 LEU A CA 1
ATOM 1029 C C . LEU A 1 129 ? 12.224 -14.470 -3.881 1.00 88.62 129 LEU A C 1
ATOM 1031 O O . LEU A 1 129 ? 12.126 -13.629 -2.977 1.00 88.62 129 LEU A O 1
ATOM 1035 N N . PRO A 1 130 ? 11.575 -14.332 -5.054 1.00 86.31 130 PRO A N 1
ATOM 1036 C CA . PRO A 1 130 ? 10.774 -13.155 -5.390 1.00 86.31 130 PRO A CA 1
ATOM 1037 C C . PRO A 1 130 ? 9.767 -12.765 -4.301 1.00 86.31 130 PRO A C 1
ATOM 1039 O O . PRO A 1 130 ? 9.638 -11.593 -3.964 1.00 86.31 130 PRO A O 1
ATOM 1042 N N . GLU A 1 131 ? 9.099 -13.736 -3.681 1.00 85.56 131 GLU A N 1
ATOM 1043 C CA . GLU A 1 131 ? 8.120 -13.515 -2.613 1.00 85.56 131 GLU A CA 1
ATOM 1044 C C . GLU A 1 131 ? 8.751 -12.917 -1.347 1.00 85.56 131 GLU A C 1
ATOM 1046 O O . GLU A 1 131 ? 8.110 -12.124 -0.659 1.00 85.56 131 GLU A O 1
ATOM 1051 N N . MET A 1 132 ? 10.009 -13.259 -1.044 1.00 87.50 132 MET A N 1
ATOM 1052 C CA . MET A 1 132 ? 10.745 -12.665 0.076 1.00 87.50 132 MET A CA 1
ATOM 1053 C C . MET A 1 132 ? 11.118 -11.215 -0.228 1.00 87.50 132 MET A C 1
ATOM 1055 O O . MET A 1 132 ? 10.964 -10.356 0.638 1.00 87.50 132 MET A O 1
ATOM 1059 N N . VAL A 1 133 ? 11.555 -10.933 -1.461 1.00 87.81 133 VAL A N 1
ATOM 1060 C CA . VAL A 1 133 ? 11.884 -9.570 -1.910 1.00 87.81 133 VAL A CA 1
ATOM 1061 C C . VAL A 1 133 ? 10.651 -8.669 -1.826 1.00 87.81 133 VAL A C 1
ATOM 1063 O O . VAL A 1 133 ? 10.714 -7.598 -1.223 1.00 87.81 133 VAL A O 1
ATOM 1066 N N . LEU A 1 134 ? 9.514 -9.130 -2.356 1.00 86.56 134 LEU A N 1
ATOM 1067 C CA . LEU A 1 134 ? 8.241 -8.409 -2.269 1.00 86.56 134 LEU A CA 1
ATOM 1068 C C . LEU A 1 134 ? 7.791 -8.211 -0.814 1.00 86.56 134 LEU A C 1
ATOM 1070 O O . LEU A 1 134 ? 7.413 -7.105 -0.428 1.00 86.56 134 LEU A O 1
ATOM 1074 N N . GLY A 1 135 ? 7.923 -9.250 0.017 1.00 87.62 135 GLY A N 1
ATOM 1075 C CA . GLY A 1 135 ? 7.591 -9.194 1.439 1.00 87.62 135 GLY A CA 1
ATOM 1076 C C . GLY A 1 135 ? 8.348 -8.094 2.182 1.00 87.62 135 GLY A C 1
ATOM 1077 O O . GLY A 1 135 ? 7.737 -7.293 2.891 1.00 87.62 135 GLY A O 1
ATOM 1078 N N . ILE A 1 136 ? 9.668 -8.027 1.985 1.00 89.00 136 ILE A N 1
ATOM 1079 C CA . ILE A 1 136 ? 10.535 -6.994 2.573 1.00 89.00 136 ILE A CA 1
ATOM 1080 C C . ILE A 1 136 ? 10.124 -5.604 2.077 1.00 89.00 136 ILE A C 1
ATOM 1082 O O . ILE A 1 136 ? 10.036 -4.661 2.865 1.00 89.00 136 ILE A O 1
ATOM 1086 N N . PHE A 1 137 ? 9.841 -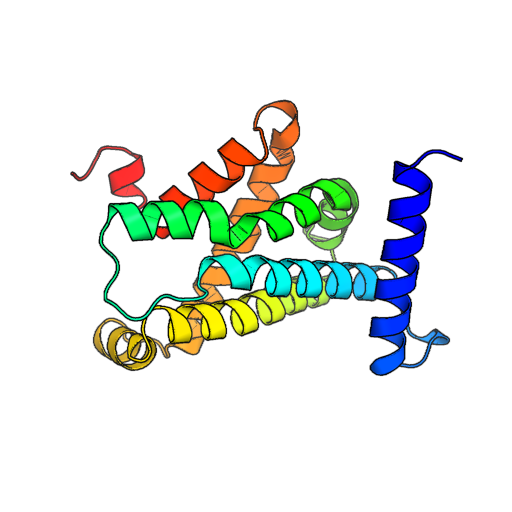5.477 0.782 1.00 87.69 137 PHE A N 1
ATOM 1087 C CA . PHE A 1 137 ? 9.447 -4.214 0.176 1.00 87.69 137 PHE A CA 1
ATOM 1088 C C . PHE A 1 137 ? 8.156 -3.651 0.778 1.00 87.69 137 PHE A C 1
ATOM 1090 O O . PHE A 1 137 ? 8.141 -2.507 1.229 1.00 87.69 137 PHE A O 1
ATOM 1097 N N . ASP A 1 138 ? 7.094 -4.449 0.872 1.00 89.75 138 ASP A N 1
ATOM 1098 C CA . ASP A 1 138 ? 5.810 -3.981 1.405 1.00 89.75 138 ASP A CA 1
ATOM 1099 C C . ASP A 1 138 ? 5.850 -3.677 2.907 1.00 89.75 138 ASP A C 1
ATOM 1101 O O . ASP A 1 138 ? 5.160 -2.762 3.362 1.00 89.75 138 ASP A O 1
ATOM 1105 N N . ILE A 1 139 ? 6.689 -4.375 3.684 1.00 93.56 139 ILE A N 1
ATOM 1106 C CA . ILE A 1 139 ? 6.963 -3.994 5.081 1.00 93.56 139 ILE A CA 1
ATOM 1107 C C . ILE A 1 139 ? 7.528 -2.571 5.125 1.00 93.56 139 ILE A C 1
ATOM 1109 O O . ILE A 1 139 ? 7.034 -1.729 5.880 1.00 93.56 139 ILE A O 1
ATOM 1113 N N . ASN A 1 140 ? 8.534 -2.287 4.296 1.00 91.38 140 ASN A N 1
ATOM 1114 C CA . ASN A 1 140 ? 9.170 -0.974 4.247 1.00 91.38 140 ASN A CA 1
ATOM 1115 C C . ASN A 1 140 ? 8.193 0.111 3.781 1.00 91.38 140 ASN A C 1
ATOM 1117 O O . ASN A 1 140 ? 8.105 1.158 4.420 1.00 91.38 140 ASN A O 1
ATOM 1121 N N . ILE A 1 141 ? 7.404 -0.146 2.735 1.00 92.12 141 ILE A N 1
ATOM 1122 C CA . ILE A 1 141 ? 6.406 0.809 2.236 1.00 92.12 141 ILE A CA 1
ATOM 1123 C C . ILE A 1 141 ? 5.334 1.100 3.285 1.00 92.12 141 ILE A C 1
ATOM 1125 O O . ILE A 1 141 ? 5.025 2.267 3.522 1.00 92.12 141 ILE A O 1
ATOM 1129 N N . ILE A 1 142 ? 4.787 0.084 3.960 1.00 94.88 142 ILE A N 1
ATOM 1130 C CA . ILE A 1 142 ? 3.795 0.310 5.020 1.00 94.88 142 ILE A CA 1
ATOM 1131 C C . ILE A 1 142 ? 4.402 1.149 6.150 1.00 94.88 142 ILE A C 1
ATOM 1133 O O . ILE A 1 142 ? 3.755 2.087 6.611 1.00 94.88 142 ILE A O 1
ATOM 1137 N N . ASN A 1 143 ? 5.642 0.874 6.558 1.00 94.19 143 ASN A N 1
ATOM 1138 C CA . ASN A 1 143 ? 6.328 1.664 7.582 1.00 94.19 143 ASN A CA 1
ATOM 1139 C C . ASN A 1 143 ? 6.562 3.117 7.145 1.00 94.19 143 ASN A C 1
ATOM 1141 O O . ASN A 1 143 ? 6.309 4.033 7.928 1.00 94.19 143 ASN A O 1
ATOM 1145 N N . VAL A 1 144 ? 6.969 3.347 5.892 1.00 93.69 144 VAL A N 1
ATOM 1146 C CA . VAL A 1 144 ? 7.080 4.696 5.314 1.00 93.69 144 VAL A CA 1
ATOM 1147 C C . VAL A 1 144 ? 5.737 5.415 5.396 1.00 93.69 144 VAL A C 1
ATOM 1149 O O . VAL A 1 144 ? 5.671 6.537 5.890 1.00 93.69 144 VAL A O 1
ATOM 1152 N N . VAL A 1 145 ? 4.644 4.769 4.986 1.00 94.94 145 VAL A N 1
ATOM 1153 C CA . VAL A 1 145 ? 3.307 5.376 5.033 1.00 94.94 145 VAL A CA 1
ATOM 1154 C C . VAL A 1 145 ? 2.878 5.689 6.468 1.00 94.94 145 VAL A C 1
ATOM 1156 O O . VAL A 1 145 ? 2.393 6.790 6.727 1.00 94.94 145 VAL A O 1
ATOM 1159 N N . LEU A 1 146 ? 3.084 4.761 7.407 1.00 95.38 146 LEU A N 1
ATOM 1160 C CA . LEU A 1 146 ? 2.792 4.967 8.829 1.00 95.38 146 LEU A CA 1
ATOM 1161 C C . LEU A 1 146 ? 3.602 6.126 9.423 1.00 95.38 146 LEU A C 1
ATOM 1163 O O . LEU A 1 146 ? 3.104 6.827 10.301 1.00 95.38 146 LEU A O 1
ATOM 1167 N N . GLN A 1 147 ? 4.824 6.359 8.940 1.00 94.69 147 GLN A N 1
ATOM 1168 C CA . GLN A 1 147 ? 5.619 7.513 9.342 1.00 94.69 147 GLN A CA 1
ATOM 1169 C C . GLN A 1 147 ? 5.102 8.809 8.704 1.00 94.69 147 GLN A C 1
ATOM 1171 O O . GLN A 1 147 ? 4.945 9.804 9.405 1.00 94.69 147 GLN A O 1
ATOM 1176 N N . LEU A 1 148 ? 4.779 8.803 7.408 1.00 94.38 148 LEU A N 1
ATOM 1177 C CA . LEU A 1 148 ? 4.282 9.982 6.689 1.00 94.38 148 LEU A CA 1
ATOM 1178 C C . LEU A 1 148 ? 2.979 10.522 7.282 1.00 94.38 148 LEU A C 1
ATOM 1180 O O . LEU A 1 148 ? 2.840 11.732 7.448 1.00 94.38 148 LEU A O 1
ATOM 1184 N N . ILE A 1 149 ? 2.035 9.649 7.654 1.00 94.44 149 ILE A N 1
ATOM 1185 C CA . ILE A 1 149 ? 0.748 10.098 8.210 1.00 94.44 149 ILE A CA 1
ATOM 1186 C C . ILE A 1 149 ? 0.867 10.781 9.574 1.00 94.44 149 ILE A C 1
ATOM 1188 O O . ILE A 1 149 ? -0.079 11.449 9.991 1.00 94.44 149 ILE A O 1
ATOM 1192 N N . LYS A 1 150 ? 2.004 10.659 10.270 1.00 92.69 150 LYS A N 1
ATOM 1193 C CA . LYS A 1 150 ? 2.256 11.428 11.497 1.00 92.69 150 LYS A CA 1
ATOM 1194 C C . LYS A 1 150 ? 2.373 12.922 11.201 1.00 92.69 150 LYS A C 1
ATOM 1196 O O . LYS A 1 150 ? 1.908 13.713 12.011 1.00 92.69 150 LYS A O 1
ATOM 1201 N N . TYR A 1 151 ? 2.875 13.276 10.017 1.00 92.88 151 TYR A N 1
ATOM 1202 C CA . TYR A 1 151 ? 3.068 14.644 9.530 1.00 92.88 151 TYR A CA 1
ATOM 1203 C C . TYR A 1 151 ? 1.902 15.137 8.657 1.00 92.88 151 TYR A C 1
ATOM 1205 O O . TYR A 1 151 ? 2.088 15.991 7.798 1.00 92.88 151 TYR A O 1
ATOM 1213 N N . ASN A 1 152 ? 0.686 14.603 8.818 1.00 89.56 152 ASN A N 1
ATOM 1214 C CA . ASN A 1 152 ? -0.465 14.980 7.980 1.00 89.56 152 ASN A CA 1
ATOM 1215 C C . ASN A 1 152 ? -0.959 16.427 8.174 1.00 89.56 152 ASN A C 1
ATOM 1217 O O . ASN A 1 152 ? -1.838 16.855 7.428 1.00 89.56 152 ASN A O 1
ATOM 1221 N N . ASP A 1 153 ? -0.446 17.136 9.178 1.00 90.62 153 ASP A N 1
ATOM 1222 C CA . ASP A 1 153 ? -0.693 18.568 9.374 1.00 90.62 153 ASP A CA 1
ATOM 1223 C C . ASP A 1 153 ? 0.244 19.429 8.501 1.00 90.62 153 ASP A C 1
ATOM 1225 O O . ASP A 1 153 ? -0.060 20.585 8.216 1.00 90.62 153 ASP A O 1
ATOM 1229 N N . GLU A 1 154 ? 1.350 18.846 8.025 1.00 93.88 154 GLU A N 1
ATOM 1230 C CA . GLU A 1 154 ? 2.375 19.495 7.194 1.00 93.88 154 GLU A CA 1
ATOM 1231 C C . GLU A 1 154 ? 2.367 18.981 5.746 1.00 93.88 154 GLU A C 1
ATOM 1233 O O . GLU A 1 154 ? 2.644 19.726 4.809 1.00 93.88 154 GLU A O 1
ATOM 1238 N N . LEU A 1 155 ? 2.038 17.703 5.548 1.00 93.50 155 LEU A N 1
ATOM 1239 C CA . LEU A 1 155 ? 2.044 17.035 4.252 1.00 93.50 155 LEU A CA 1
ATOM 1240 C C . LEU A 1 155 ? 0.622 16.818 3.748 1.00 93.50 155 LEU A C 1
ATOM 1242 O O . LEU A 1 155 ? -0.197 16.155 4.393 1.00 93.50 155 LEU A O 1
ATOM 1246 N N . SER A 1 156 ? 0.338 17.292 2.534 1.00 95.31 156 SER A N 1
ATOM 1247 C CA . SER A 1 156 ? -0.918 16.948 1.878 1.00 95.31 156 SER A CA 1
ATOM 1248 C C . SER A 1 156 ? -0.924 15.470 1.450 1.00 95.31 156 SER A C 1
ATOM 1250 O O . SER A 1 156 ? 0.133 14.873 1.215 1.00 95.31 156 SER A O 1
ATOM 1252 N N . PRO A 1 157 ? -2.104 14.857 1.234 1.00 94.56 157 PRO A N 1
ATOM 1253 C CA . PRO A 1 157 ? -2.181 13.516 0.654 1.00 94.56 157 PRO A CA 1
ATOM 1254 C C . PRO A 1 157 ? -1.483 13.410 -0.710 1.00 94.56 157 PRO A C 1
ATOM 1256 O O . PRO A 1 157 ? -1.055 12.329 -1.099 1.00 94.56 157 PRO A O 1
ATOM 1259 N N . ALA A 1 158 ? -1.382 14.509 -1.466 1.00 94.31 158 ALA A N 1
ATOM 1260 C CA . ALA A 1 158 ? -0.642 14.524 -2.723 1.00 94.31 158 ALA A CA 1
ATOM 1261 C C . ALA A 1 158 ? 0.872 14.449 -2.481 1.00 94.31 158 ALA A C 1
ATOM 1263 O O . ALA A 1 158 ? 1.538 13.663 -3.149 1.00 94.31 158 ALA A O 1
ATOM 1264 N N . ASP A 1 159 ? 1.393 15.183 -1.499 1.00 94.56 159 ASP A N 1
ATOM 1265 C CA . ASP A 1 159 ? 2.824 15.184 -1.170 1.00 94.56 159 ASP A CA 1
ATOM 1266 C C . ASP A 1 159 ? 3.283 13.827 -0.638 1.00 94.56 159 ASP A C 1
ATOM 1268 O O . ASP A 1 159 ? 4.315 13.316 -1.065 1.00 94.56 159 ASP A O 1
ATOM 1272 N N . MET A 1 160 ? 2.465 13.173 0.195 1.00 95.12 160 MET A N 1
ATOM 1273 C CA . MET A 1 160 ? 2.736 11.803 0.649 1.00 95.12 160 MET A CA 1
ATOM 1274 C C . MET A 1 160 ? 2.840 10.823 -0.526 1.00 95.12 160 MET A C 1
ATOM 1276 O O . MET A 1 160 ? 3.746 9.993 -0.564 1.00 95.12 160 MET A O 1
ATOM 1280 N N . ARG A 1 161 ? 1.936 10.925 -1.511 1.00 94.00 161 ARG A N 1
ATOM 1281 C CA . ARG A 1 161 ? 1.970 10.066 -2.706 1.00 94.00 161 ARG A CA 1
ATOM 1282 C C . ARG A 1 161 ? 3.191 10.330 -3.572 1.00 94.00 161 ARG A C 1
ATOM 1284 O O . ARG A 1 161 ? 3.793 9.369 -4.029 1.00 94.00 161 ARG A O 1
ATOM 1291 N N . ARG A 1 162 ? 3.580 11.595 -3.758 1.00 91.81 162 ARG A N 1
ATOM 1292 C CA . ARG A 1 162 ? 4.814 11.956 -4.475 1.00 91.81 162 ARG A CA 1
ATOM 1293 C C . ARG A 1 162 ? 6.053 11.415 -3.773 1.00 91.81 162 ARG A C 1
ATOM 1295 O O . ARG A 1 162 ? 6.933 10.876 -4.434 1.00 91.81 162 ARG A O 1
ATOM 1302 N N . TYR A 1 163 ? 6.104 11.505 -2.444 1.00 91.31 163 TYR A N 1
ATOM 1303 C CA . TYR A 1 163 ? 7.204 10.940 -1.666 1.00 91.31 163 TYR A CA 1
ATOM 1304 C C . TYR A 1 163 ? 7.309 9.426 -1.875 1.00 91.31 163 TYR A C 1
ATOM 1306 O O . TYR A 1 163 ? 8.381 8.920 -2.193 1.00 91.31 163 TYR A O 1
ATOM 1314 N N . ILE A 1 164 ? 6.185 8.708 -1.762 1.00 90.88 164 ILE A N 1
ATOM 1315 C CA . ILE A 1 164 ? 6.132 7.263 -2.016 1.00 90.88 164 ILE A CA 1
ATOM 1316 C C . ILE A 1 164 ? 6.542 6.961 -3.457 1.00 90.88 164 ILE A C 1
ATOM 1318 O O . ILE A 1 164 ? 7.387 6.105 -3.666 1.00 90.88 164 ILE A O 1
ATOM 1322 N N . ALA A 1 165 ? 6.013 7.682 -4.446 1.00 89.56 165 ALA A N 1
ATOM 1323 C CA . ALA A 1 165 ? 6.359 7.487 -5.851 1.00 89.56 165 ALA A CA 1
ATOM 1324 C C . ALA A 1 165 ? 7.859 7.645 -6.099 1.00 89.56 165 ALA A C 1
ATOM 1326 O O . ALA A 1 165 ? 8.472 6.814 -6.767 1.00 89.56 165 ALA A O 1
ATOM 1327 N N . GLY A 1 166 ? 8.471 8.664 -5.496 1.00 87.88 166 GLY A N 1
ATOM 1328 C CA . GLY A 1 166 ? 9.914 8.813 -5.514 1.00 87.88 166 GLY A CA 1
ATOM 1329 C C . GLY A 1 166 ? 10.602 7.615 -4.857 1.00 87.88 166 GLY A C 1
ATOM 1330 O O . GLY A 1 1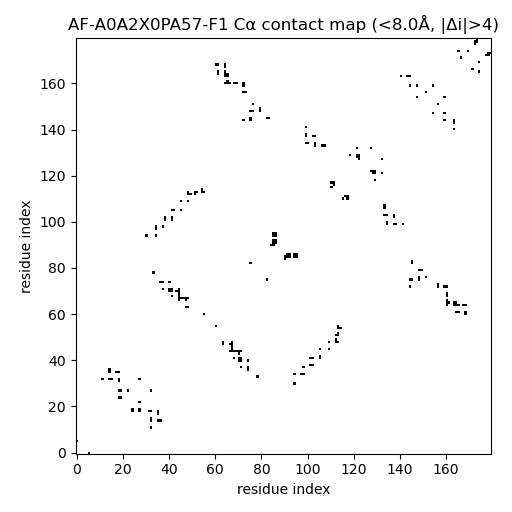66 ? 11.504 7.054 -5.464 1.00 87.88 166 GLY A O 1
ATOM 1331 N N . TYR A 1 167 ? 10.163 7.176 -3.669 1.00 86.75 167 TYR A N 1
ATOM 1332 C CA . TYR A 1 167 ? 10.751 6.035 -2.942 1.00 86.75 167 TYR A CA 1
ATOM 1333 C C . TYR A 1 167 ? 10.702 4.732 -3.752 1.00 86.75 167 TYR A C 1
ATOM 1335 O O . TYR A 1 167 ? 11.605 3.910 -3.656 1.00 86.75 167 TYR A O 1
ATOM 1343 N N . LEU A 1 168 ? 9.674 4.562 -4.586 1.00 84.94 168 LEU A N 1
ATOM 1344 C CA . LEU A 1 168 ? 9.530 3.417 -5.487 1.00 84.94 168 LEU A CA 1
ATOM 1345 C C . LEU A 1 168 ? 10.407 3.518 -6.748 1.00 84.94 168 LEU A C 1
ATOM 1347 O O . LEU A 1 168 ? 10.749 2.492 -7.325 1.00 84.94 168 LEU A O 1
ATOM 1351 N N . THR A 1 169 ? 10.719 4.731 -7.212 1.00 82.56 169 THR A N 1
ATOM 1352 C CA . THR A 1 169 ? 11.346 4.974 -8.530 1.00 82.56 169 THR A CA 1
ATOM 1353 C C . THR A 1 169 ? 12.788 5.464 -8.446 1.00 82.56 169 THR A C 1
ATOM 1355 O O . THR A 1 169 ? 13.458 5.575 -9.471 1.00 82.56 169 THR A O 1
ATOM 1358 N N . ARG A 1 170 ? 13.280 5.770 -7.242 1.00 79.12 170 ARG A N 1
ATOM 1359 C CA . ARG A 1 170 ? 14.620 6.303 -6.990 1.00 79.12 170 ARG A CA 1
ATOM 1360 C C . ARG A 1 170 ? 15.275 5.559 -5.843 1.00 79.12 170 ARG A C 1
ATOM 1362 O O . ARG A 1 170 ? 14.651 5.274 -4.823 1.00 79.12 170 ARG A O 1
ATOM 1369 N N . THR A 1 171 ? 16.571 5.320 -5.972 1.00 75.75 171 THR A N 1
ATOM 1370 C CA . THR A 1 171 ? 17.385 4.847 -4.850 1.00 75.75 171 THR A CA 1
ATOM 1371 C C . THR A 1 171 ? 17.484 5.927 -3.762 1.00 75.75 171 THR A C 1
ATOM 1373 O O . THR A 1 171 ? 17.411 7.125 -4.065 1.00 75.75 171 THR A O 1
ATOM 1376 N N . PRO A 1 172 ? 17.734 5.554 -2.494 1.00 77.75 172 PRO A N 1
ATOM 1377 C CA . PRO A 1 172 ? 17.989 6.531 -1.435 1.00 77.75 172 PRO A CA 1
ATOM 1378 C C . P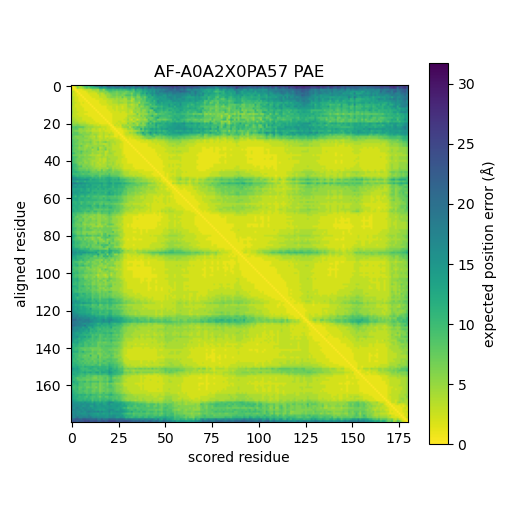RO A 1 172 ? 19.119 7.520 -1.767 1.00 77.75 172 PRO A C 1
ATOM 1380 O O . PRO A 1 172 ? 19.040 8.688 -1.406 1.00 77.75 172 PRO A O 1
ATOM 1383 N N . LEU A 1 173 ? 20.150 7.092 -2.503 1.00 84.00 173 LEU A N 1
ATOM 1384 C CA . LEU A 1 173 ? 21.254 7.969 -2.907 1.00 84.00 173 LEU A CA 1
ATOM 1385 C C . LEU A 1 173 ? 20.838 8.981 -3.984 1.00 84.00 173 LEU A C 1
ATOM 1387 O O . LEU A 1 173 ? 21.248 10.138 -3.914 1.00 84.00 173 LEU A O 1
ATOM 1391 N N . GLN A 1 174 ? 19.981 8.588 -4.931 1.00 83.31 174 GLN A N 1
ATOM 1392 C CA . GLN A 1 174 ? 19.389 9.526 -5.894 1.00 83.31 174 GLN A CA 1
ATOM 1393 C C . GLN A 1 174 ? 18.501 10.565 -5.195 1.00 83.31 174 GLN A C 1
ATOM 1395 O O . GLN A 1 174 ? 18.507 11.734 -5.569 1.00 83.31 174 GLN A O 1
ATOM 1400 N N . PHE A 1 175 ? 17.787 10.187 -4.130 1.00 75.81 175 PHE A N 1
ATOM 1401 C CA . PHE A 1 175 ? 17.040 11.145 -3.303 1.00 75.81 175 PHE A CA 1
ATOM 1402 C C . PHE A 1 175 ? 17.918 12.193 -2.631 1.00 75.81 175 PHE A C 1
ATOM 1404 O O . PHE A 1 175 ? 17.508 13.343 -2.496 1.00 75.81 175 PHE A O 1
ATOM 1411 N N . LEU A 1 176 ? 19.110 11.787 -2.204 1.00 81.56 176 LEU A N 1
ATOM 1412 C CA . LEU A 1 176 ? 20.085 12.667 -1.570 1.00 81.56 176 LEU A CA 1
ATOM 1413 C C . LEU A 1 176 ? 20.891 13.490 -2.590 1.00 81.56 176 LEU A C 1
ATOM 1415 O O . LEU A 1 176 ? 21.762 14.256 -2.189 1.00 81.56 176 LEU A O 1
ATOM 1419 N N . GLY A 1 177 ? 20.629 13.332 -3.894 1.00 83.56 177 GLY A N 1
ATOM 1420 C CA . GLY A 1 177 ? 21.388 13.992 -4.959 1.00 83.56 177 GLY A CA 1
ATOM 1421 C C . GLY A 1 177 ? 22.824 13.478 -5.100 1.00 83.56 177 GLY A C 1
ATOM 1422 O O . GLY A 1 177 ? 23.665 14.162 -5.674 1.00 83.56 177 GLY A O 1
ATOM 1423 N N . LEU A 1 178 ? 23.118 12.291 -4.559 1.00 82.06 178 LEU A N 1
ATOM 1424 C CA . LEU A 1 178 ? 24.456 11.686 -4.561 1.00 82.06 178 LEU A CA 1
ATOM 1425 C C . LEU A 1 178 ? 24.717 10.822 -5.799 1.00 82.06 178 LEU A C 1
ATOM 1427 O O . LEU A 1 178 ? 25.859 10.458 -6.067 1.00 82.06 178 LEU A O 1
ATOM 1431 N N . MET A 1 179 ? 23.666 10.486 -6.542 1.00 74.44 179 MET A N 1
ATOM 1432 C CA . MET A 1 179 ? 23.741 9.820 -7.839 1.00 74.44 179 MET A CA 1
ATOM 1433 C C . MET A 1 179 ? 22.770 10.509 -8.793 1.00 74.44 179 MET A C 1
ATOM 1435 O O . MET A 1 179 ? 21.674 10.891 -8.371 1.00 74.44 179 MET A O 1
ATOM 1439 N N . GLN A 1 180 ? 23.201 10.684 -10.043 1.00 67.12 180 GLN A N 1
ATOM 1440 C CA . GLN A 1 180 ? 22.362 11.188 -11.132 1.00 67.12 180 GLN A CA 1
ATOM 1441 C C . GLN A 1 180 ? 21.467 10.072 -11.671 1.00 67.12 180 GLN A C 1
ATOM 1443 O O . GLN A 1 180 ? 21.943 8.917 -11.739 1.00 67.12 180 GLN A O 1
#

Secondary structure (DSSP, 8-state):
--HHHHHHHHHHHHHHHHHHTTS-GGG--HHHHHHHHHHHHHHHHGGGGTT--SPPPHHHHHHHHHHTTHHHHHHHHHTHHHHHHHTSTTS-HHHHHHHHHHHHHHHHHHHHHH-TTHHHHHHHH-SS-HHHHHHHHHHHHHHHHHHHGGGTTTS-HHHHHHHHHHHHHS-HHHHTTS--